Protein 2VLI (pdb70)

CATH classification: 3.40.50.300

Structure (mmCIF, N/CA/C/O backbone):
data_2VLI
#
_entry.id   2VLI
#
_cell.length_a   81.360
_cell.length_b   118.160
_cell.length_c   81.110
_cell.angle_alpha   90.00
_cell.angle_beta   90.00
_cell.angle_gamma   90.00
#
_symmetry.space_group_name_H-M   'C 2 2 21'
#
loop_
_entity.id
_entity.type
_entity.pdbx_description
1 polymer 'ANTIBIOTIC RESISTANCE PROTEIN'
2 non-polymer 'CADMIUM ION'
3 non-polymer 'CHLORIDE ION'
4 water water
#
loop_
_atom_site.group_PDB
_atom_site.id
_atom_site.type_symbol
_atom_site.label_atom_id
_atom_site.label_alt_id
_atom_site.label_comp_id
_atom_site.label_asym_id
_atom_site.label_entity_id
_atom_site.label_seq_id
_atom_site.pdbx_PDB_ins_code
_atom_site.Cartn_x
_atom_site.Cartn_y
_atom_site.Cartn_z
_atom_site.occupancy
_atom_site.B_iso_or_equiv
_atom_site.auth_seq_id
_atom_site.auth_comp_id
_atom_site.auth_asym_id
_atom_site.auth_atom_id
_atom_site.pdbx_PDB_model_num
ATOM 1 N N . SER A 1 5 ? 31.111 31.907 18.129 1.00 35.05 5 SER A N 1
ATOM 2 C CA . SER A 1 5 ? 30.708 32.913 17.094 1.00 34.86 5 SER A CA 1
ATOM 3 C C . SER A 1 5 ? 29.179 33.091 17.129 1.00 33.29 5 SER A C 1
ATOM 4 O O . SER A 1 5 ? 28.474 32.218 17.605 1.00 32.67 5 SER A O 1
ATOM 7 N N . PRO A 1 6 ? 28.663 34.227 16.631 1.00 31.46 6 PRO A N 1
ATOM 8 C CA . PRO A 1 6 ? 27.229 34.479 16.819 1.00 30.16 6 PRO A CA 1
ATOM 9 C C . PRO A 1 6 ? 26.298 33.444 16.184 1.00 27.46 6 PRO A C 1
ATOM 10 O O . PRO A 1 6 ? 26.566 32.959 15.102 1.00 26.13 6 PRO A O 1
ATOM 14 N N . ILE A 1 7 ? 25.187 33.163 16.858 1.00 24.73 7 ILE A N 1
ATOM 15 C CA . ILE A 1 7 ? 24.109 32.319 16.304 1.00 22.53 7 ILE A CA 1
ATOM 16 C C . ILE A 1 7 ? 22.904 33.198 15.948 1.00 21.82 7 ILE A C 1
ATOM 17 O O . ILE A 1 7 ? 22.361 33.888 16.824 1.00 20.92 7 ILE A O 1
ATOM 22 N N . ILE A 1 8 ? 22.513 33.214 14.672 1.00 20.30 8 ILE A N 1
ATOM 23 C CA . ILE A 1 8 ? 21.383 34.049 14.213 1.00 20.67 8 ILE A CA 1
ATOM 24 C C . ILE A 1 8 ? 20.202 33.121 13.933 1.00 20.12 8 ILE A C 1
ATOM 25 O O . ILE A 1 8 ? 20.251 32.352 13.019 1.00 20.47 8 ILE A O 1
ATOM 30 N N . TRP A 1 9 ? 19.166 33.212 14.756 1.00 18.61 9 TRP A N 1
ATOM 31 C CA . TRP A 1 9 ? 18.082 32.255 14.803 1.00 18.28 9 TRP A CA 1
ATOM 32 C C . TRP A 1 9 ? 16.860 33.004 14.299 1.00 18.24 9 TRP A C 1
ATOM 33 O O . TRP A 1 9 ? 16.449 33.989 14.894 1.00 18.05 9 TRP A O 1
ATOM 44 N N . ILE A 1 10 ? 16.332 32.581 13.169 1.00 17.94 10 ILE A N 1
ATOM 45 C CA . ILE A 1 10 ? 15.307 33.321 12.478 1.00 18.89 10 ILE A CA 1
ATOM 46 C C . ILE A 1 10 ? 14.039 32.489 12.276 1.00 18.99 10 ILE A C 1
ATOM 47 O O . ILE A 1 10 ? 14.022 31.540 11.489 1.00 19.72 10 ILE A O 1
ATOM 52 N N . ASN A 1 11 ? 12.978 32.852 12.990 1.00 18.52 11 ASN A N 1
ATOM 53 C CA . ASN A 1 11 ? 11.709 32.193 12.894 1.00 20.09 11 ASN A CA 1
ATOM 54 C C . ASN A 1 11 ? 10.824 32.984 11.947 1.00 21.85 11 ASN A C 1
ATOM 55 O O . ASN A 1 11 ? 10.849 34.205 11.947 1.00 22.15 11 ASN A O 1
ATOM 60 N N . GLY A 1 12 ? 10.012 32.299 11.196 1.00 24.59 12 GLY A N 1
ATOM 61 C CA . GLY A 1 12 ? 9.249 32.949 10.130 1.00 26.73 12 GLY A CA 1
ATOM 62 C C . GLY A 1 12 ? 7.992 32.173 9.884 1.00 28.04 12 GLY A C 1
ATOM 63 O O . GLY A 1 12 ? 7.902 31.016 10.307 1.00 28.35 12 GLY A O 1
ATOM 64 N N . PRO A 1 13 ? 7.006 32.805 9.230 1.00 29.03 13 PRO A N 1
ATOM 65 C CA . PRO A 1 13 ? 5.742 32.148 8.955 1.00 31.04 13 PRO A CA 1
ATOM 66 C C . PRO A 1 13 ? 5.761 31.342 7.652 1.00 33.13 13 PRO A C 1
ATOM 67 O O . PRO A 1 13 ? 4.771 30.725 7.345 1.00 34.99 13 PRO A O 1
ATOM 71 N N . PHE A 1 14 ? 6.873 31.354 6.912 1.00 34.45 14 PHE A N 1
ATOM 72 C CA . PHE A 1 14 ? 6.938 30.731 5.578 1.00 36.54 14 PHE A CA 1
ATOM 73 C C . PHE A 1 14 ? 7.119 29.195 5.603 1.00 36.63 14 PHE A C 1
ATOM 74 O O . PHE A 1 14 ? 6.882 28.546 6.642 1.00 37.20 14 PHE A O 1
ATOM 82 N N . THR A 1 19 ? 14.069 31.479 5.255 1.00 48.93 19 THR A N 1
ATOM 83 C CA . THR A 1 19 ? 14.095 30.793 3.948 1.00 49.27 19 THR A CA 1
ATOM 84 C C . THR A 1 19 ? 15.064 31.514 2.978 1.00 48.38 19 THR A C 1
ATOM 85 O O . THR A 1 19 ? 16.218 31.067 2.807 1.00 48.48 19 THR A O 1
ATOM 89 N N . HIS A 1 20 ? 14.633 32.646 2.409 1.00 46.62 20 HIS A N 1
ATOM 90 C CA . HIS A 1 20 ? 15.520 33.495 1.592 1.00 45.61 20 HIS A CA 1
ATOM 91 C C . HIS A 1 20 ? 16.402 34.379 2.455 1.00 43.10 20 HIS A C 1
ATOM 92 O O . HIS A 1 20 ? 17.531 34.688 2.093 1.00 42.51 20 HIS A O 1
ATOM 99 N N . THR A 1 21 ? 15.881 34.791 3.606 1.00 40.31 21 THR A N 1
ATOM 100 C CA . THR A 1 21 ? 16.639 35.656 4.486 1.00 38.55 21 THR A CA 1
ATOM 101 C C . THR A 1 21 ? 17.944 34.983 4.919 1.00 36.28 21 THR A C 1
ATOM 102 O O . THR A 1 21 ? 18.997 35.568 4.795 1.00 34.62 21 THR A O 1
ATOM 106 N N . ALA A 1 22 ? 17.821 33.762 5.443 1.00 34.82 22 ALA A N 1
ATOM 107 C CA . ALA A 1 22 ? 18.958 32.907 5.851 1.00 33.77 22 ALA A CA 1
ATOM 108 C C . ALA A 1 22 ? 20.008 32.800 4.739 1.00 33.32 22 ALA A C 1
ATOM 109 O O . ALA A 1 22 ? 21.203 33.037 4.960 1.00 32.35 22 ALA A O 1
ATOM 111 N N . HIS A 1 23 ? 19.545 32.485 3.540 1.00 33.06 23 HIS A N 1
ATOM 112 C CA . HIS A 1 23 ? 20.421 32.417 2.352 1.00 34.03 23 HIS A CA 1
ATOM 113 C C . HIS A 1 23 ? 21.138 33.759 2.080 1.00 33.39 23 HIS A C 1
ATOM 114 O O . HIS A 1 23 ? 22.357 33.810 1.932 1.00 33.18 23 HIS A O 1
ATOM 121 N N . THR A 1 24 ? 20.387 34.859 2.060 1.00 32.66 24 THR A N 1
ATOM 122 C CA . THR A 1 24 ? 20.988 36.190 1.892 1.00 31.15 24 THR A CA 1
ATOM 123 C C . THR A 1 24 ? 22.036 36.537 2.936 1.00 30.54 24 THR A C 1
ATOM 124 O O . THR A 1 24 ? 23.084 37.117 2.609 1.00 30.16 24 THR A O 1
ATOM 128 N N . LEU A 1 25 ? 21.759 36.214 4.194 1.00 28.37 25 LEU A N 1
ATOM 129 C CA . LEU A 1 25 ? 22.684 36.505 5.257 1.00 28.52 25 LEU A CA 1
ATOM 130 C C . LEU A 1 25 ? 23.899 35.650 5.061 1.00 28.22 25 LEU A C 1
ATOM 131 O O . LEU A 1 25 ? 25.020 36.093 5.278 1.00 28.82 25 LEU A O 1
ATOM 136 N N . HIS A 1 26 ? 23.657 34.400 4.699 1.00 28.60 26 HIS A N 1
ATOM 137 C CA . HIS A 1 26 ? 24.735 33.457 4.453 1.00 29.10 26 HIS A CA 1
ATOM 138 C C . HIS A 1 26 ? 25.689 33.986 3.376 1.00 30.38 26 HIS A C 1
ATOM 139 O O . HIS A 1 26 ? 26.901 33.996 3.582 1.00 29.46 26 HIS A O 1
ATOM 146 N N . GLU A 1 27 ? 25.116 34.443 2.262 1.00 32.33 27 GLU A N 1
ATOM 147 C CA . GLU A 1 27 ? 25.905 34.947 1.113 1.00 34.39 27 GLU A CA 1
ATOM 148 C C . GLU A 1 27 ? 26.736 36.173 1.465 1.00 34.47 27 GLU A C 1
ATOM 149 O O . GLU A 1 27 ? 27.716 36.458 0.789 1.00 34.54 27 GLU A O 1
ATOM 155 N N . ARG A 1 28 ? 26.356 36.890 2.526 1.00 34.83 28 ARG A N 1
ATOM 156 C CA . ARG A 1 28 ? 27.027 38.137 2.913 1.00 34.91 28 ARG A CA 1
ATOM 157 C C . ARG A 1 28 ? 27.755 38.109 4.241 1.00 34.90 28 ARG A C 1
ATOM 158 O O . ARG A 1 28 ? 28.252 39.143 4.708 1.00 35.11 28 ARG A O 1
ATOM 166 N N . LEU A 1 29 ? 27.828 36.929 4.854 1.00 34.38 29 LEU A N 1
ATOM 167 C CA . LEU A 1 29 ? 28.659 36.710 6.025 1.00 34.16 29 LEU A CA 1
ATOM 168 C C . LEU A 1 29 ? 29.657 35.613 5.728 1.00 34.76 29 LEU A C 1
ATOM 169 O O . LEU A 1 29 ? 29.357 34.432 5.947 1.00 34.42 29 LEU A O 1
ATOM 174 N N . PRO A 1 30 ? 30.862 35.979 5.252 1.00 35.37 30 PRO A N 1
ATOM 175 C CA . PRO A 1 30 ? 31.840 34.920 4.972 1.00 35.09 30 PRO A CA 1
ATOM 176 C C . PRO A 1 30 ? 32.191 34.099 6.215 1.00 34.54 30 PRO A C 1
ATOM 177 O O . PRO A 1 30 ? 32.311 34.649 7.338 1.00 35.86 30 PRO A O 1
ATOM 181 N N . GLY A 1 31 ? 32.312 32.787 6.019 1.00 33.82 31 GLY A N 1
ATOM 182 C CA . GLY A 1 31 ? 32.567 31.829 7.113 1.00 32.44 31 GLY A CA 1
ATOM 183 C C . GLY A 1 31 ? 31.291 31.282 7.762 1.00 31.04 31 GLY A C 1
ATOM 184 O O . GLY A 1 31 ? 31.354 30.398 8.623 1.00 31.73 31 GLY A O 1
ATOM 185 N N . SER A 1 32 ? 30.141 31.816 7.371 1.00 28.15 32 SER A N 1
ATOM 186 C CA . SER A 1 32 ? 28.874 31.469 7.990 1.00 26.64 32 SER A CA 1
ATOM 187 C C . SER A 1 32 ? 28.373 30.111 7.503 1.00 25.96 32 SER A C 1
ATOM 188 O O . SER A 1 32 ? 28.828 29.585 6.510 1.00 25.02 32 SER A O 1
ATOM 191 N N . PHE A 1 33 ? 27.477 29.501 8.267 1.00 24.75 33 PHE A N 1
ATOM 192 C CA . PHE A 1 33 ? 26.979 28.169 7.923 1.00 24.12 33 PHE A CA 1
ATOM 193 C C . PHE A 1 33 ? 25.495 28.149 8.241 1.00 22.16 33 PHE A C 1
ATOM 194 O O . PHE A 1 33 ? 25.110 28.629 9.303 1.00 20.47 33 PHE A O 1
ATOM 202 N N . VAL A 1 34 ? 24.699 27.627 7.316 1.00 20.82 34 VAL A N 1
ATOM 203 C CA . VAL A 1 34 ? 23.283 27.495 7.499 1.00 20.99 34 VAL A CA 1
ATOM 204 C C . VAL A 1 34 ? 22.952 26.107 8.091 1.00 20.80 34 VAL A C 1
ATOM 205 O O . VAL A 1 34 ? 23.072 25.071 7.442 1.00 21.24 34 VAL A O 1
ATOM 209 N N . PHE A 1 35 ? 22.564 26.119 9.359 1.00 20.31 35 PHE A N 1
ATOM 210 C CA . PHE A 1 35 ? 22.135 24.944 10.095 1.00 19.07 35 PHE A CA 1
ATOM 211 C C . PHE A 1 35 ? 20.642 24.754 9.925 1.00 19.92 35 PHE A C 1
ATOM 212 O O . PHE A 1 35 ? 19.859 25.595 10.349 1.00 20.17 35 PHE A O 1
ATOM 220 N N . GLU A 1 36 ? 20.232 23.654 9.296 1.00 20.53 36 GLU A N 1
ATOM 221 C CA . GLU A 1 36 ? 18.835 23.423 8.921 1.00 21.19 36 GLU A CA 1
ATOM 222 C C . GLU A 1 36 ? 18.222 22.362 9.794 1.00 20.64 36 GLU A C 1
ATOM 223 O O . GLU A 1 36 ? 18.463 21.181 9.557 1.00 19.43 36 GLU A O 1
ATOM 229 N N . PRO A 1 37 ? 17.421 22.764 10.813 1.00 20.17 37 PRO A N 1
ATOM 230 C CA . PRO A 1 37 ? 16.858 21.857 11.801 1.00 21.43 37 PRO A CA 1
ATOM 231 C C . PRO A 1 37 ? 16.010 20.761 11.213 1.00 21.90 37 PRO A C 1
ATOM 232 O O . PRO A 1 37 ? 15.869 19.702 11.791 1.00 22.01 37 PRO A O 1
ATOM 236 N N . GLU A 1 38 ? 15.418 21.015 10.067 1.00 23.00 38 GLU A N 1
ATOM 237 C CA . GLU A 1 38 ? 14.647 19.990 9.407 1.00 24.17 38 GLU A CA 1
ATOM 238 C C . GLU A 1 38 ? 15.451 18.713 9.062 1.00 23.67 38 GLU A C 1
ATOM 239 O O . GLU A 1 38 ? 14.863 17.649 8.971 1.00 23.35 38 GLU A O 1
ATOM 245 N N . GLU A 1 39 ? 16.768 18.811 8.852 1.00 23.07 39 GLU A N 1
ATOM 246 C CA . GLU A 1 39 ? 17.592 17.595 8.653 1.00 23.62 39 GLU A CA 1
ATOM 247 C C . GLU A 1 39 ? 17.471 16.610 9.812 1.00 22.53 39 GLU A C 1
ATOM 248 O O . GLU A 1 39 ? 17.584 15.401 9.620 1.00 22.88 39 GLU A O 1
ATOM 262 N N . GLY A 1 41 ? 14.746 16.432 11.745 1.00 22.29 41 GLY A N 1
ATOM 263 C CA . GLY A 1 41 ? 13.426 15.899 11.603 1.00 21.76 41 GLY A CA 1
ATOM 264 C C . GLY A 1 41 ? 13.367 14.765 10.603 1.00 21.91 41 GLY A C 1
ATOM 265 O O . GLY A 1 41 ? 12.705 13.786 10.831 1.00 22.68 41 GLY A O 1
ATOM 266 N N . GLN A 1 42 ? 14.035 14.892 9.469 1.00 22.24 42 GLN A N 1
ATOM 267 C CA . GLN A 1 42 ? 13.969 13.831 8.462 1.00 23.81 42 GLN A CA 1
ATOM 268 C C . GLN A 1 42 ? 14.610 12.505 8.916 1.00 23.77 42 GLN A C 1
ATOM 269 O O . GLN A 1 42 ? 14.151 11.423 8.556 1.00 24.88 42 GLN A O 1
ATOM 275 N N . ALA A 1 43 ? 15.664 12.623 9.708 1.00 21.82 43 ALA A N 1
ATOM 276 C CA . ALA A 1 43 ? 16.370 11.487 10.299 1.00 21.00 43 ALA A CA 1
ATOM 277 C C . ALA A 1 43 ? 15.439 10.821 11.262 1.00 20.21 43 ALA A C 1
ATOM 278 O O . ALA A 1 43 ? 15.202 9.607 11.194 1.00 18.46 43 ALA A O 1
ATOM 280 N N . LEU A 1 44 ? 14.825 11.606 12.136 1.00 20.27 44 LEU A N 1
ATOM 281 C CA . LEU A 1 44 ? 13.939 10.993 13.114 1.00 21.29 44 LEU A CA 1
ATOM 282 C C . LEU A 1 44 ? 12.675 10.317 12.534 1.00 22.77 44 LEU A C 1
ATOM 283 O O . LEU A 1 44 ? 12.187 9.286 13.046 1.00 23.22 44 LEU A O 1
ATOM 288 N N . ARG A 1 45 ? 12.118 10.890 11.491 1.00 24.28 45 ARG A N 1
ATOM 289 C CA . ARG A 1 45 ? 10.981 10.258 10.858 1.00 25.72 45 ARG A CA 1
ATOM 290 C C . ARG A 1 45 ? 11.366 8.866 10.302 1.00 25.54 45 ARG A C 1
ATOM 291 O O . ARG A 1 45 ? 10.627 7.929 10.484 1.00 25.84 45 ARG A O 1
ATOM 299 N N . LYS A 1 46 ? 12.535 8.736 9.675 1.00 24.60 46 LYS A N 1
ATOM 300 C CA . LYS A 1 46 ? 13.011 7.450 9.125 1.00 25.22 46 LYS A CA 1
ATOM 301 C C . LYS A 1 46 ? 13.437 6.383 10.155 1.00 24.27 46 LYS A C 1
ATOM 302 O O . LYS A 1 46 ? 13.493 5.196 9.860 1.00 23.85 46 LYS A O 1
ATOM 308 N N . LEU A 1 47 ? 13.742 6.826 11.355 1.00 23.55 47 LEU A N 1
ATOM 309 C CA . LEU A 1 47 ? 14.252 5.978 12.436 1.00 22.84 47 LEU A CA 1
ATOM 310 C C . LEU A 1 47 ? 13.179 5.587 13.442 1.00 23.89 47 LEU A C 1
ATOM 311 O O . LEU A 1 47 ? 13.479 4.935 14.437 1.00 24.90 47 LEU A O 1
ATOM 316 N N . THR A 1 48 ? 11.941 6.026 13.230 1.00 23.71 48 THR A N 1
ATOM 317 C CA . THR A 1 48 ? 10.877 5.811 14.184 1.00 24.46 48 THR A CA 1
ATOM 318 C C . THR A 1 48 ? 9.751 4.902 13.624 1.00 26.27 48 THR A C 1
ATOM 319 O O . THR A 1 48 ? 9.130 5.239 12.600 1.00 26.01 48 THR A O 1
ATOM 323 N N . PRO A 1 49 ? 9.477 3.763 14.308 1.00 27.72 49 PRO A N 1
ATOM 324 C CA . PRO A 1 49 ? 8.358 2.886 13.869 1.00 29.57 49 PRO A CA 1
ATOM 325 C C . PRO A 1 49 ? 6.980 3.571 13.969 1.00 30.74 49 PRO A C 1
ATOM 326 O O . PRO A 1 49 ? 6.683 4.231 14.964 1.00 29.96 49 PRO A O 1
ATOM 330 N N . GLY A 1 50 ? 6.156 3.431 12.935 1.00 32.17 50 GLY A N 1
ATOM 331 C CA . GLY A 1 50 ? 4.790 3.983 12.994 1.00 33.45 50 GLY A CA 1
ATOM 332 C C . GLY A 1 50 ? 4.657 5.503 13.023 1.00 34.61 50 GLY A C 1
ATOM 333 O O . GLY A 1 50 ? 3.604 6.037 13.371 1.00 34.51 50 GLY A O 1
ATOM 334 N N . PHE A 1 51 ? 5.720 6.212 12.656 1.00 35.69 51 PHE A N 1
ATOM 335 C CA . PHE A 1 51 ? 5.695 7.669 12.690 1.00 36.29 51 PHE A CA 1
ATOM 336 C C . PHE A 1 51 ? 4.816 8.284 11.575 1.00 36.69 51 PHE A C 1
ATOM 337 O O . PHE A 1 51 ? 4.851 7.873 10.426 1.00 37.35 51 PHE A O 1
ATOM 345 N N . SER A 1 52 ? 4.022 9.280 11.947 1.00 36.65 52 SER A N 1
ATOM 346 C CA . SER A 1 52 ? 3.360 10.122 10.952 1.00 37.32 52 SER A CA 1
ATOM 347 C C . SER A 1 52 ? 3.246 11.538 11.498 1.00 36.40 52 SER A C 1
ATOM 348 O O . SER A 1 52 ? 3.482 11.816 12.680 1.00 35.58 52 SER A O 1
ATOM 351 N N . GLY A 1 53 ? 2.927 12.441 10.597 1.00 36.60 53 GLY A N 1
ATOM 352 C CA . GLY A 1 53 ? 2.755 13.839 10.963 1.00 36.23 53 GLY A CA 1
ATOM 353 C C . GLY A 1 53 ? 4.024 14.631 10.789 1.00 35.53 53 GLY A C 1
ATOM 354 O O . GLY A 1 53 ? 4.953 14.194 10.137 1.00 35.57 53 GLY A O 1
ATOM 355 N N . ASP A 1 54 ? 4.029 15.821 11.372 1.00 34.74 54 ASP A N 1
ATOM 356 C CA . ASP A 1 54 ? 5.118 16.760 11.260 1.00 33.90 54 ASP A CA 1
ATOM 357 C C . ASP A 1 54 ? 6.345 16.173 11.973 1.00 32.65 54 ASP A C 1
ATOM 358 O O . ASP A 1 54 ? 6.289 15.906 13.155 1.00 30.70 54 ASP A O 1
ATOM 363 N N . PRO A 1 55 ? 7.445 15.979 11.244 1.00 32.61 55 PRO A N 1
ATOM 364 C CA . PRO A 1 55 ? 8.713 15.552 11.853 1.00 32.71 55 PRO A CA 1
ATOM 365 C C . PRO A 1 55 ? 9.138 16.443 13.006 1.00 32.76 55 PRO A C 1
ATOM 366 O O . PRO A 1 55 ? 9.641 15.936 13.987 1.00 31.77 55 PRO A O 1
ATOM 370 N N . GLN A 1 56 ? 8.872 17.753 12.915 1.00 32.64 56 GLN A N 1
ATOM 371 C CA . GLN A 1 56 ? 9.247 18.674 13.983 1.00 33.07 56 GLN A CA 1
ATOM 372 C C . GLN A 1 56 ? 8.361 18.582 15.196 1.00 32.51 56 GLN A C 1
ATOM 373 O O . GLN A 1 56 ? 8.585 19.290 16.168 1.00 34.32 56 GLN A O 1
ATOM 379 N N . GLU A 1 57 ? 7.403 17.669 15.173 1.00 31.75 57 GLU A N 1
ATOM 380 C CA . GLU A 1 57 ? 6.638 17.295 16.372 1.00 31.79 57 GLU A CA 1
ATOM 381 C C . GLU A 1 57 ? 7.132 16.012 17.026 1.00 30.65 57 GLU A C 1
ATOM 382 O O . GLU A 1 57 ? 6.568 15.576 18.030 1.00 31.42 57 GLU A O 1
ATOM 388 N N . HIS A 1 58 ? 8.181 15.403 16.468 1.00 28.88 58 HIS A N 1
ATOM 389 C CA . HIS A 1 58 ? 8.767 14.203 17.064 1.00 27.03 58 HIS A CA 1
ATOM 390 C C . HIS A 1 58 ? 9.302 14.603 18.428 1.00 25.95 58 HIS A C 1
ATOM 391 O O . HIS A 1 58 ? 10.004 15.597 18.542 1.00 25.70 58 HIS A O 1
ATOM 398 N N . PRO A 1 59 ? 8.970 13.860 19.478 1.00 25.59 59 PRO A N 1
ATOM 399 C CA . PRO A 1 59 ? 9.467 14.166 20.804 1.00 25.34 59 PRO A CA 1
ATOM 400 C C . PRO A 1 59 ? 10.975 14.328 20.998 1.00 24.93 59 PRO A C 1
ATOM 401 O O . PRO A 1 59 ? 11.397 14.979 21.917 1.00 25.07 59 PRO A O 1
ATOM 413 N N . TRP A 1 61 ? 13.007 15.546 18.534 1.00 21.19 61 TRP A N 1
ATOM 414 C CA . TRP A 1 61 ? 13.465 16.597 17.640 1.00 20.75 61 TRP A CA 1
ATOM 415 C C . TRP A 1 61 ? 14.072 17.781 18.370 1.00 20.20 61 TRP A C 1
ATOM 416 O O . TRP A 1 61 ? 15.213 18.161 18.121 1.00 19.57 61 TRP A O 1
ATOM 427 N N . ILE A 1 62 ? 13.341 18.355 19.331 1.00 19.65 62 ILE A N 1
ATOM 428 C CA . ILE A 1 62 ? 13.927 19.456 20.086 1.00 19.85 62 ILE A CA 1
ATOM 429 C C . ILE A 1 62 ? 15.271 19.115 20.772 1.00 19.14 62 ILE A C 1
ATOM 430 O O . ILE A 1 62 ? 16.276 19.756 20.518 1.00 19.30 62 ILE A O 1
ATOM 435 N N . PRO A 1 63 ? 15.303 18.101 21.637 1.00 20.15 63 PRO A N 1
ATOM 436 C CA . PRO A 1 63 ? 16.594 17.834 22.278 1.00 19.87 63 PRO A CA 1
ATOM 437 C C . PRO A 1 63 ? 17.742 17.390 21.337 1.00 18.88 63 PRO A C 1
ATOM 438 O O . PRO A 1 63 ? 18.871 17.811 21.501 1.00 18.33 63 PRO A O 1
ATOM 442 N N . LEU A 1 64 ? 17.455 16.637 20.304 1.00 18.04 64 LEU A N 1
ATOM 443 C CA . LEU A 1 64 ? 18.548 16.146 19.502 1.00 16.77 64 LEU A CA 1
ATOM 444 C C . LEU A 1 64 ? 19.023 17.191 18.537 1.00 16.60 64 LEU A C 1
ATOM 445 O O . LEU A 1 64 ? 20.218 17.283 18.281 1.00 14.38 64 LEU A O 1
ATOM 458 N N . LEU A 1 66 ? 19.027 20.359 19.132 1.00 15.51 66 LEU A N 1
ATOM 459 C CA . LEU A 1 66 ? 19.758 21.327 19.942 1.00 15.39 66 LEU A CA 1
ATOM 460 C C . LEU A 1 66 ? 21.127 20.800 20.390 1.00 15.04 66 LEU A C 1
ATOM 461 O O . LEU A 1 66 ? 22.099 21.539 20.475 1.00 16.82 66 LEU A O 1
ATOM 466 N N . ASP A 1 67 ? 21.204 19.51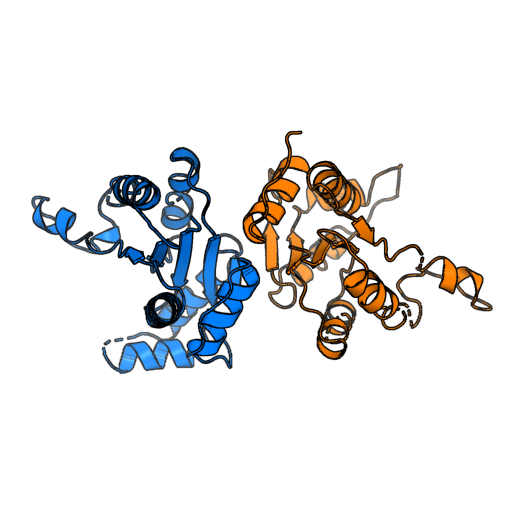1 20.692 1.00 15.72 67 ASP A N 1
ATOM 467 C CA . ASP A 1 67 ? 22.520 18.869 20.859 1.00 16.51 67 ASP A CA 1
ATOM 468 C C . ASP A 1 67 ? 23.402 19.033 19.620 1.00 16.32 67 ASP A C 1
ATOM 469 O O . ASP A 1 67 ? 24.571 19.373 19.731 1.00 16.76 67 ASP A O 1
ATOM 474 N N . ALA A 1 68 ? 22.870 18.706 18.445 1.00 16.39 68 ALA A N 1
ATOM 475 C CA . ALA A 1 68 ? 23.603 18.943 17.210 1.00 17.24 68 ALA A CA 1
ATOM 476 C C . ALA A 1 68 ? 24.054 20.404 17.026 1.00 17.16 68 ALA A C 1
ATOM 477 O O . ALA A 1 68 ? 25.151 20.671 16.553 1.00 17.38 68 ALA A O 1
ATOM 479 N N . LEU A 1 69 ? 23.152 21.339 17.318 1.00 18.13 69 LEU A N 1
ATOM 480 C CA . LEU A 1 69 ? 23.416 22.768 17.243 1.00 18.58 69 LEU A CA 1
ATOM 481 C C . LEU A 1 69 ? 24.557 23.188 18.161 1.00 18.86 69 LEU A C 1
ATOM 482 O O . LEU A 1 69 ? 25.434 23.947 17.759 1.00 19.20 69 LEU A O 1
ATOM 487 N N . GLN A 1 70 ? 24.543 22.691 19.380 1.00 19.73 70 GLN A N 1
ATOM 488 C CA . GLN A 1 70 ? 25.625 22.953 20.319 1.00 21.95 70 GLN A CA 1
ATOM 489 C C . GLN A 1 70 ? 26.978 22.498 19.752 1.00 22.07 70 GLN A C 1
ATOM 490 O O . GLN A 1 70 ? 27.931 23.251 19.759 1.00 22.78 70 GLN A O 1
ATOM 496 N N . TYR A 1 71 ? 27.039 21.286 19.202 1.00 21.36 71 TYR A N 1
ATOM 497 C CA . TYR A 1 71 ? 28.267 20.829 18.587 1.00 20.91 71 TYR A CA 1
ATOM 498 C C . TYR A 1 71 ? 28.599 21.709 17.394 1.00 20.65 71 TYR A C 1
ATOM 499 O O . TYR A 1 71 ? 29.734 22.140 17.251 1.00 21.37 71 TYR A O 1
ATOM 508 N N . ALA A 1 72 ? 27.617 21.998 16.526 1.00 21.79 72 ALA A N 1
ATOM 509 C CA . ALA A 1 72 ? 27.852 22.876 15.372 1.00 22.56 72 ALA A CA 1
ATOM 510 C C . ALA A 1 72 ? 28.459 24.229 15.788 1.00 24.33 72 ALA A C 1
ATOM 511 O O . ALA A 1 72 ? 29.360 24.758 15.118 1.00 25.39 72 ALA A O 1
ATOM 513 N N . SER A 1 73 ? 27.966 24.760 16.903 1.00 26.18 73 SER A N 1
ATOM 514 C CA . SER A 1 73 ? 28.438 26.017 17.480 1.00 28.56 73 SER A CA 1
ATOM 515 C C . SER A 1 73 ? 29.943 26.000 17.759 1.00 29.74 73 SER A C 1
ATOM 516 O O . SER A 1 73 ? 30.630 26.966 17.496 1.00 29.24 73 SER A O 1
ATOM 519 N N . ARG A 1 74 ? 30.437 24.905 18.315 1.00 31.96 74 ARG A N 1
ATOM 520 C CA . ARG A 1 74 ? 31.864 24.765 18.639 1.00 34.54 74 ARG A CA 1
ATOM 521 C C . ARG A 1 74 ? 32.732 24.655 17.352 1.00 34.30 74 ARG A C 1
ATOM 522 O O . ARG A 1 74 ? 33.888 25.036 17.336 1.00 34.37 74 ARG A O 1
ATOM 530 N N . GLU A 1 75 ? 32.153 24.152 16.278 1.00 34.24 75 GLU A N 1
ATOM 531 C CA . GLU A 1 75 ? 32.891 23.931 15.046 1.00 34.89 75 GLU A CA 1
ATOM 532 C C . GLU A 1 75 ? 32.789 25.069 14.023 1.00 35.63 75 GLU A C 1
ATOM 533 O O . GLU A 1 75 ? 33.502 25.065 13.020 1.00 36.55 75 GLU A O 1
ATOM 539 N N . ALA A 1 76 ? 31.881 26.012 14.245 1.00 35.51 76 ALA A N 1
ATOM 540 C CA . ALA A 1 76 ? 31.570 27.032 13.255 1.00 35.58 76 ALA A CA 1
ATOM 541 C C . ALA A 1 76 ? 32.717 28.046 13.169 1.00 35.85 76 ALA A C 1
ATOM 542 O O . ALA A 1 76 ? 33.244 28.466 14.196 1.00 36.15 76 ALA A O 1
ATOM 544 N N . ALA A 1 77 ? 33.109 28.386 11.945 1.00 36.46 77 ALA A N 1
ATOM 545 C CA . ALA A 1 77 ? 34.130 29.416 11.698 1.00 37.46 77 ALA A CA 1
ATOM 546 C C . ALA A 1 77 ? 33.442 30.765 11.906 1.00 37.44 77 ALA A C 1
ATOM 547 O O . ALA A 1 77 ? 33.828 31.559 12.762 1.00 38.26 77 ALA A O 1
ATOM 549 N N . GLY A 1 78 ? 32.383 30.975 11.132 1.00 36.27 78 GLY A N 1
ATOM 550 C CA . GLY A 1 78 ? 31.651 32.211 11.170 1.00 35.01 78 GLY A CA 1
ATOM 551 C C . GLY A 1 78 ? 30.332 32.063 11.914 1.00 33.28 78 GLY A C 1
ATOM 552 O O . GLY A 1 78 ? 30.124 31.129 12.700 1.00 33.70 78 GLY A O 1
ATOM 553 N N . PRO A 1 79 ? 29.444 33.011 11.696 1.00 30.51 79 PRO A N 1
ATOM 554 C CA . PRO A 1 79 ? 28.153 32.917 12.344 1.00 28.73 79 PRO A CA 1
ATOM 555 C C . PRO A 1 79 ? 27.333 31.695 11.920 1.00 27.02 79 PRO A C 1
ATOM 556 O O . PRO A 1 79 ? 27.363 31.247 10.780 1.00 26.39 79 PRO A O 1
ATOM 560 N N . LEU A 1 80 ? 26.592 31.166 12.870 1.00 24.72 80 LEU A N 1
ATOM 561 C CA . LEU A 1 80 ? 25.717 30.057 12.639 1.00 24.14 80 LEU A CA 1
ATOM 562 C C . LEU A 1 80 ? 24.304 30.623 12.403 1.00 22.73 80 LEU A C 1
ATOM 563 O O . LEU A 1 80 ? 23.782 31.322 13.267 1.00 21.99 80 LEU A O 1
ATOM 568 N N . ILE A 1 81 ? 23.730 30.353 11.231 1.00 20.88 81 ILE A N 1
ATOM 569 C CA . ILE A 1 81 ? 22.401 30.850 10.835 1.00 20.34 81 ILE A CA 1
ATOM 570 C C . ILE A 1 81 ? 21.377 29.722 10.864 1.00 19.48 81 ILE A C 1
ATOM 571 O O . ILE A 1 81 ? 21.546 28.704 10.221 1.00 18.53 81 ILE A O 1
ATOM 576 N N . VAL A 1 82 ? 20.318 29.887 11.637 1.00 19.33 82 VAL A N 1
ATOM 577 C CA . VAL A 1 82 ? 19.334 28.819 11.846 1.00 17.94 82 VAL A CA 1
ATOM 578 C C . VAL A 1 82 ? 17.910 29.280 11.463 1.00 18.65 82 VAL A C 1
ATOM 579 O O . VAL A 1 82 ? 17.264 29.916 12.265 1.00 17.63 82 VAL A O 1
ATOM 583 N N . PRO A 1 83 ? 17.409 28.925 10.260 1.00 19.79 83 PRO A N 1
ATOM 584 C CA . PRO A 1 83 ? 16.016 29.194 9.873 1.00 19.81 83 PRO A CA 1
ATOM 585 C C . PRO A 1 83 ? 15.075 28.159 10.484 1.00 20.11 83 PRO A C 1
ATOM 586 O O . PRO A 1 83 ? 15.301 26.975 10.332 1.00 19.66 83 PRO A O 1
ATOM 590 N N . VAL A 1 84 ? 14.017 28.622 11.159 1.00 19.46 84 VAL A N 1
ATOM 591 C CA . VAL A 1 84 ? 13.009 27.785 11.738 1.00 20.28 84 VAL A CA 1
ATOM 592 C C . VAL A 1 84 ? 11.650 28.351 11.386 1.00 22.12 84 VAL A C 1
ATOM 593 O O . VAL A 1 84 ? 11.535 29.476 10.943 1.00 20.94 84 VAL A O 1
ATOM 597 N N . SER A 1 85 ? 10.645 27.513 11.522 1.00 24.69 85 SER A N 1
ATOM 598 C CA . SER A 1 85 ? 9.251 27.866 11.310 1.00 26.64 85 SER A CA 1
ATOM 599 C C . SER A 1 85 ? 8.471 27.239 12.422 1.00 26.93 85 SER A C 1
ATOM 600 O O . SER A 1 85 ? 8.113 26.060 12.346 1.00 27.24 85 SER A O 1
ATOM 603 N N . ILE A 1 86 ? 8.279 27.991 13.504 1.00 26.09 86 ILE A N 1
ATOM 604 C CA . ILE A 1 86 ? 7.604 27.471 14.677 1.00 26.68 86 ILE A CA 1
ATOM 605 C C . ILE A 1 86 ? 6.476 28.456 15.027 1.00 27.69 86 ILE A C 1
ATOM 606 O O . ILE A 1 86 ? 6.705 29.643 15.093 1.00 25.57 86 ILE A O 1
ATOM 611 N N . SER A 1 87 ? 5.297 27.904 15.323 1.00 30.57 87 SER A N 1
ATOM 612 C CA . SER A 1 87 ? 4.092 28.676 15.662 1.00 32.59 87 SER A CA 1
ATOM 613 C C . SER A 1 87 ? 3.609 28.426 17.071 1.00 33.02 87 SER A C 1
ATOM 614 O O . SER A 1 87 ? 2.961 29.306 17.646 1.00 36.78 87 SER A O 1
ATOM 617 N N . ASP A 1 88 ? 3.938 27.259 17.611 1.00 32.64 88 ASP A N 1
ATOM 618 C CA . ASP A 1 88 ? 3.532 26.750 18.922 1.00 32.11 88 ASP A CA 1
ATOM 619 C C . ASP A 1 88 ? 4.324 27.514 19.963 1.00 30.73 88 ASP A C 1
ATOM 620 O O . ASP A 1 88 ? 5.544 27.496 19.951 1.00 29.86 88 ASP A O 1
ATOM 625 N N . THR A 1 89 ? 3.614 28.207 20.848 1.00 28.18 89 THR A N 1
ATOM 626 C CA . THR A 1 89 ? 4.222 28.914 21.928 1.00 26.07 89 THR A CA 1
ATOM 627 C C . THR A 1 89 ? 4.947 27.924 22.851 1.00 25.26 89 THR A C 1
ATOM 628 O O . THR A 1 89 ? 6.026 28.180 23.341 1.00 23.50 89 THR A O 1
ATOM 632 N N . ALA A 1 90 ? 4.344 26.771 23.081 1.00 26.33 90 ALA A N 1
ATOM 633 C CA . ALA A 1 90 ? 4.952 25.764 23.937 1.00 25.95 90 ALA A CA 1
ATOM 634 C C . ALA A 1 90 ? 6.266 25.190 23.308 1.00 24.05 90 ALA A C 1
ATOM 635 O O . ALA A 1 90 ? 7.274 25.079 23.998 1.00 25.19 90 ALA A O 1
ATOM 637 N N . ARG A 1 91 ? 6.253 24.859 22.027 1.00 24.44 91 ARG A N 1
ATOM 638 C CA . ARG A 1 91 ? 7.491 24.400 21.343 1.00 24.89 91 ARG A CA 1
ATOM 639 C C . ARG A 1 91 ? 8.542 25.529 21.328 1.00 23.10 91 ARG A C 1
ATOM 640 O O . ARG A 1 91 ? 9.702 25.277 21.565 1.00 22.65 91 ARG A O 1
ATOM 648 N N . HIS A 1 92 ? 8.116 26.776 21.090 1.00 21.74 92 HIS A N 1
ATOM 649 C CA . HIS A 1 92 ? 9.038 27.920 21.146 1.00 21.11 92 HIS A CA 1
ATOM 650 C C . HIS A 1 92 ? 9.724 28.016 22.513 1.00 21.12 92 HIS A C 1
ATOM 651 O O . HIS A 1 92 ? 10.930 28.217 22.601 1.00 19.67 92 HIS A O 1
ATOM 658 N N . ARG A 1 93 ? 8.956 27.874 23.592 1.00 21.62 93 ARG A N 1
ATOM 659 C CA . ARG A 1 93 ? 9.547 28.012 24.903 1.00 23.23 93 ARG A CA 1
ATOM 660 C C . ARG A 1 93 ? 10.544 26.904 25.160 1.00 22.79 93 ARG A C 1
ATOM 661 O O . ARG A 1 93 ? 11.572 27.121 25.744 1.00 24.23 93 ARG A O 1
ATOM 669 N N . ARG A 1 94 ? 10.183 25.705 24.731 1.00 24.94 94 ARG A N 1
ATOM 670 C CA . ARG A 1 94 ? 10.978 24.484 24.915 1.00 25.13 94 ARG A CA 1
ATOM 671 C C . ARG A 1 94 ? 12.345 24.663 24.261 1.00 23.10 94 ARG A C 1
ATOM 672 O O . ARG A 1 94 ? 13.382 24.387 24.872 1.00 23.20 94 ARG A O 1
ATOM 680 N N . LEU A 1 95 ? 12.303 25.155 23.026 1.00 21.26 95 LEU A N 1
ATOM 681 C CA . LEU A 1 95 ? 13.476 25.537 22.292 1.00 20.08 95 LEU A CA 1
ATOM 682 C C . LEU A 1 95 ? 14.292 26.610 22.975 1.00 19.66 95 LEU A C 1
ATOM 683 O O . LEU A 1 95 ? 15.480 26.478 23.100 1.00 18.33 95 LEU A O 1
ATOM 696 N N . SER A 1 97 ? 14.282 27.498 26.235 1.00 25.41 97 SER A N 1
ATOM 697 C CA . SER A 1 97 ? 14.929 27.010 27.467 1.00 26.06 97 SER A CA 1
ATOM 698 C C . SER A 1 97 ? 16.013 25.918 27.207 1.00 25.30 97 SER A C 1
ATOM 699 O O . SER A 1 97 ? 17.037 25.845 27.911 1.00 25.25 97 SER A O 1
ATOM 702 N N . GLY A 1 98 ? 15.801 25.093 26.180 1.00 24.26 98 GLY A N 1
ATOM 703 C CA . GLY A 1 98 ? 16.846 24.177 25.720 1.00 23.61 98 GLY A CA 1
ATOM 704 C C . GLY A 1 98 ? 18.138 24.836 25.311 1.00 23.00 98 GLY A C 1
ATOM 705 O O . GLY A 1 98 ? 19.195 24.351 25.666 1.00 23.28 98 GLY A O 1
ATOM 706 N N . LEU A 1 99 ? 18.074 25.944 24.570 1.00 22.44 99 LEU A N 1
ATOM 707 C CA . LEU A 1 99 ? 19.273 26.695 24.215 1.00 22.78 99 LEU A CA 1
ATOM 708 C C . LEU A 1 99 ? 20.012 27.168 25.470 1.00 25.37 99 LEU A C 1
ATOM 709 O O . LEU A 1 99 ? 21.226 26.994 25.613 1.00 25.76 99 LEU A O 1
ATOM 714 N N . LYS A 1 100 ? 19.249 27.780 26.355 1.00 27.21 100 LYS A N 1
ATOM 715 C CA . LYS A 1 100 ? 19.782 28.350 27.588 1.00 30.03 100 LYS A CA 1
ATOM 716 C C . LYS A 1 100 ? 20.517 27.249 28.383 1.00 30.20 100 LYS A C 1
ATOM 717 O O . LYS A 1 100 ? 21.684 27.439 28.693 1.00 31.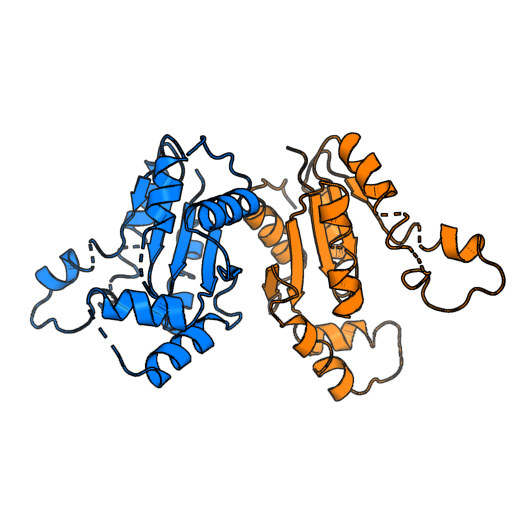57 100 LYS A O 1
ATOM 723 N N . ASP A 1 101 ? 19.840 26.111 28.615 1.00 31.40 101 ASP A N 1
ATOM 724 C CA . ASP A 1 101 ? 20.392 24.855 29.253 1.00 32.12 101 ASP A CA 1
ATOM 725 C C . ASP A 1 101 ? 21.744 24.408 28.702 1.00 31.70 101 ASP A C 1
ATOM 726 O O . ASP A 1 101 ? 22.634 23.957 29.450 1.00 32.43 101 ASP A O 1
ATOM 731 N N . ARG A 1 102 ? 21.879 24.527 27.390 1.00 29.26 102 ARG A N 1
ATOM 732 C CA . ARG A 1 102 ? 23.079 24.145 26.655 1.00 28.63 102 ARG A CA 1
ATOM 733 C C . ARG A 1 102 ? 24.099 25.251 26.601 1.00 29.08 102 ARG A C 1
ATOM 734 O O . ARG A 1 102 ? 25.102 25.157 25.878 1.00 30.31 102 ARG A O 1
ATOM 742 N N . GLY A 1 103 ? 23.803 26.326 27.317 1.00 29.12 103 GLY A N 1
ATOM 743 C CA . GLY A 1 103 ? 24.671 27.476 27.399 1.00 28.99 103 GLY A CA 1
ATOM 744 C C . GLY A 1 103 ? 24.800 28.245 26.120 1.00 28.89 103 GLY A C 1
ATOM 745 O O . GLY A 1 103 ? 25.787 28.916 25.930 1.00 29.67 103 GLY A O 1
ATOM 746 N N . LEU A 1 104 ? 23.802 28.180 25.240 1.00 28.57 104 LEU A N 1
ATOM 747 C CA . LEU A 1 104 ? 23.926 28.796 23.932 1.00 28.48 104 LEU A CA 1
ATOM 748 C C . LEU A 1 104 ? 23.159 30.123 23.943 1.00 29.51 104 LEU A C 1
ATOM 749 O O . LEU A 1 104 ? 21.970 30.162 24.277 1.00 29.88 104 LEU A O 1
ATOM 754 N N . SER A 1 105 ? 23.825 31.203 23.576 1.00 29.76 105 SER A N 1
ATOM 755 C CA . SER 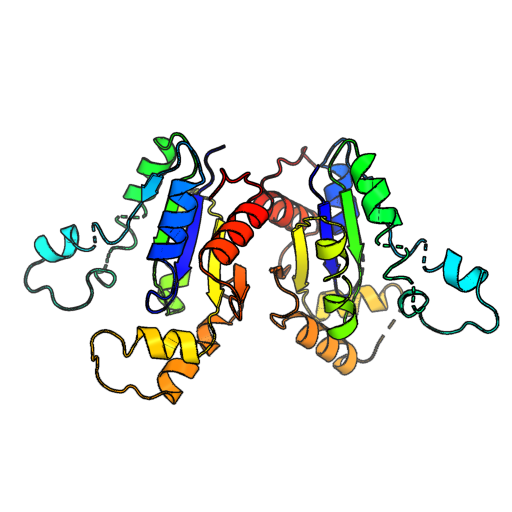A 1 105 ? 23.174 32.488 23.568 1.00 30.50 105 SER A CA 1
ATOM 756 C C . SER A 1 105 ? 22.977 32.820 22.116 1.00 28.37 105 SER A C 1
ATOM 757 O O . SER A 1 105 ? 23.948 32.921 21.363 1.00 31.45 105 SER A O 1
ATOM 760 N N . VAL A 1 106 ? 21.727 32.914 21.711 1.00 26.01 106 VAL A N 1
ATOM 761 C CA . VAL A 1 106 ? 21.390 33.144 20.313 1.00 23.94 106 VAL A CA 1
ATOM 762 C C . VAL A 1 106 ? 20.673 34.472 20.147 1.00 22.83 106 VAL A C 1
ATOM 763 O O . VAL A 1 106 ? 19.956 34.919 21.030 1.00 20.95 106 VAL A O 1
ATOM 767 N N . HIS A 1 107 ? 20.863 35.067 18.980 1.00 21.11 107 HIS A N 1
ATOM 768 C CA . HIS A 1 107 ? 20.075 36.204 18.549 1.00 21.47 107 HIS A CA 1
ATOM 769 C C . HIS A 1 107 ? 18.844 35.701 17.837 1.00 20.04 107 HIS A C 1
ATOM 770 O O . HIS A 1 107 ? 18.902 35.287 16.677 1.00 18.12 107 HIS A O 1
ATOM 777 N N . HIS A 1 108 ? 17.733 35.739 18.538 1.00 18.11 108 HIS A N 1
ATOM 778 C CA . HIS A 1 108 ? 16.532 35.183 18.054 1.00 18.31 108 HIS A CA 1
ATOM 779 C C . HIS A 1 108 ? 15.503 36.234 17.625 1.00 17.51 108 HIS A C 1
ATOM 780 O O . HIS A 1 108 ? 15.209 37.199 18.352 1.00 18.38 108 HIS A O 1
ATOM 787 N N . PHE A 1 109 ? 14.975 36.001 16.443 1.00 16.08 109 PHE A N 1
ATOM 788 C CA . PHE A 1 109 ? 14.074 36.895 15.754 1.00 15.70 109 PHE A CA 1
ATOM 789 C C . PHE A 1 109 ? 12.911 36.137 15.224 1.00 15.95 109 PHE A C 1
ATOM 790 O O . PHE A 1 109 ? 13.062 34.963 14.801 1.00 15.97 109 PHE A O 1
ATOM 798 N N . THR A 1 110 ? 11.750 36.809 15.161 1.00 15.42 110 THR A N 1
ATOM 799 C CA . THR A 1 110 ? 10.551 36.314 14.468 1.00 14.77 110 THR A CA 1
ATOM 800 C C . THR A 1 110 ? 10.140 37.353 13.420 1.00 16.95 110 THR A C 1
ATOM 801 O O . THR A 1 110 ? 10.032 38.531 13.726 1.00 17.79 110 THR A O 1
ATOM 805 N N . LEU A 1 111 ? 10.020 36.910 12.173 1.00 16.58 111 LEU A N 1
ATOM 806 C CA . LEU A 1 111 ? 9.597 37.779 11.073 1.00 16.59 111 LEU A CA 1
ATOM 807 C C . LEU A 1 111 ? 8.133 37.960 11.097 1.00 15.86 111 LEU A C 1
ATOM 808 O O . LEU A 1 111 ? 7.375 36.993 11.023 1.00 16.76 111 LEU A O 1
ATOM 813 N N . ILE A 1 112 ? 7.726 39.229 11.181 1.00 16.86 112 ILE A N 1
ATOM 814 C CA . ILE A 1 112 ? 6.335 39.628 11.030 1.00 17.53 112 ILE A CA 1
ATOM 815 C C . ILE A 1 112 ? 6.101 40.089 9.594 1.00 17.19 112 ILE A C 1
ATOM 816 O O . ILE A 1 112 ? 6.459 41.199 9.219 1.00 17.15 112 ILE A O 1
ATOM 821 N N . ALA A 1 113 ? 5.484 39.233 8.810 1.00 17.42 113 ALA A N 1
ATOM 822 C CA . ALA A 1 113 ? 5.350 39.467 7.404 1.00 17.39 113 ALA A CA 1
ATOM 823 C C . ALA A 1 113 ? 3.920 39.804 7.060 1.00 17.99 113 ALA A C 1
ATOM 824 O O . ALA A 1 113 ? 3.007 39.319 7.708 1.00 17.42 113 ALA A O 1
ATOM 826 N N . PRO A 1 114 ? 3.717 40.634 6.006 1.00 19.10 114 PRO A N 1
ATOM 827 C CA . PRO A 1 114 ? 2.387 40.993 5.549 1.00 19.18 114 PRO A CA 1
ATOM 828 C C . PRO A 1 114 ? 1.570 39.800 5.056 1.00 19.46 114 PRO A C 1
ATOM 829 O O . PRO A 1 114 ? 2.118 38.871 4.417 1.00 19.22 114 PRO A O 1
ATOM 833 N N . LEU A 1 115 ? 0.275 39.798 5.381 1.00 18.80 115 LEU A N 1
ATOM 834 C CA . LEU A 1 115 ? -0.597 38.675 5.005 1.00 19.38 115 LEU A CA 1
ATOM 835 C C . LEU A 1 115 ? -0.502 38.327 3.472 1.00 20.91 115 LEU A C 1
ATOM 836 O O . LEU A 1 115 ? -0.425 37.169 3.093 1.00 20.78 115 LEU A O 1
ATOM 841 N N . ASN A 1 116 ? -0.523 39.336 2.620 1.00 22.03 116 ASN A N 1
ATOM 842 C CA . ASN A 1 116 ? -0.545 39.101 1.195 1.00 23.12 116 ASN A CA 1
ATOM 843 C C . ASN A 1 116 ? 0.749 38.436 0.723 1.00 23.55 116 ASN A C 1
ATOM 844 O O . ASN A 1 116 ? 0.707 37.548 -0.133 1.00 24.28 116 ASN A O 1
ATOM 849 N N . VAL A 1 117 ? 1.882 38.816 1.334 1.00 23.65 117 VAL A N 1
ATOM 850 C CA . VAL A 1 117 ? 3.183 38.234 1.023 1.00 24.33 117 VAL A CA 1
ATOM 851 C C . VAL A 1 117 ? 3.209 36.752 1.396 1.00 24.38 117 VAL A C 1
ATOM 852 O O . VAL A 1 117 ? 3.708 35.907 0.616 1.00 23.38 117 VAL A O 1
ATOM 856 N N . VAL A 1 118 ? 2.637 36.421 2.548 1.00 22.59 118 VAL A N 1
ATOM 857 C CA . VAL A 1 118 ? 2.586 35.027 2.969 1.00 22.16 118 VAL A CA 1
ATOM 858 C C . VAL A 1 118 ? 1.632 34.223 2.065 1.00 24.38 118 VAL A C 1
ATOM 859 O O . VAL A 1 118 ? 1.958 33.120 1.641 1.00 24.88 118 VAL A O 1
ATOM 863 N N . LEU A 1 119 ? 0.468 34.773 1.778 1.00 25.31 119 LEU A N 1
ATOM 864 C CA . LEU A 1 119 ? -0.509 34.077 0.989 1.00 27.70 119 LEU A CA 1
ATOM 865 C C . LEU A 1 119 ? 0.038 33.842 -0.399 1.00 30.27 119 LEU A C 1
ATOM 866 O O . LEU A 1 119 ? -0.160 32.783 -0.963 1.00 30.64 119 LEU A O 1
ATOM 871 N N . GLU A 1 120 ? 0.724 34.836 -0.933 1.00 33.26 120 GLU A N 1
ATOM 872 C CA . GLU A 1 120 ? 1.298 34.732 -2.280 1.00 37.19 120 GLU A CA 1
ATOM 873 C C . GLU A 1 120 ? 2.435 33.692 -2.352 1.00 38.63 120 GLU A C 1
ATOM 874 O O . GLU A 1 120 ? 2.551 32.950 -3.324 1.00 38.62 120 GLU A O 1
ATOM 880 N N . ARG A 1 121 ? 3.257 33.614 -1.316 1.00 40.17 121 ARG A N 1
ATOM 881 C CA . ARG A 1 121 ? 4.285 32.585 -1.260 1.00 41.97 121 ARG A CA 1
ATOM 882 C C . ARG A 1 121 ? 3.697 31.166 -1.217 1.00 43.01 121 ARG A C 1
ATOM 883 O O . ARG A 1 121 ? 4.198 30.249 -1.917 1.00 42.12 121 ARG A O 1
ATOM 891 N N . LEU A 1 122 ? 2.641 30.991 -0.421 1.00 43.24 122 LEU A N 1
ATOM 892 C CA . LEU A 1 122 ? 1.988 29.688 -0.278 1.00 45.56 122 LEU A CA 1
ATOM 893 C C . LEU A 1 122 ? 1.299 29.223 -1.571 1.00 46.77 122 LEU A C 1
ATOM 894 O O . LEU A 1 122 ? 1.127 28.020 -1.804 1.00 46.87 122 LEU A O 1
ATOM 899 N N . ARG A 1 123 ? 0.860 30.180 -2.372 1.00 49.17 123 ARG A N 1
ATOM 900 C CA . ARG A 1 123 ? 0.139 29.887 -3.602 1.00 51.48 123 ARG A CA 1
ATOM 901 C C . ARG A 1 123 ? 1.114 29.484 -4.690 1.00 53.30 123 ARG A C 1
ATOM 902 O O . ARG A 1 123 ? 0.830 28.565 -5.459 1.00 54.08 123 ARG A O 1
ATOM 910 N N . ARG A 1 124 ? 2.285 30.120 -4.721 1.00 55.32 124 ARG A N 1
ATOM 911 C CA . ARG A 1 124 ? 3.333 29.764 -5.687 1.00 56.85 124 ARG A CA 1
ATOM 912 C C . ARG A 1 124 ? 3.894 28.337 -5.501 1.00 57.90 124 ARG A C 1
ATOM 913 O O . ARG A 1 124 ? 4.752 27.895 -6.275 1.00 58.28 124 ARG A O 1
ATOM 921 N N . ASP A 1 125 ? 3.400 27.631 -4.481 1.00 58.99 125 ASP A N 1
ATOM 922 C CA . ASP A 1 125 ? 3.592 26.181 -4.325 1.00 59.62 125 ASP A CA 1
ATOM 923 C C . ASP A 1 125 ? 2.234 25.490 -4.335 1.00 59.66 125 ASP A C 1
ATOM 924 O O . ASP A 1 125 ? 1.730 25.078 -3.293 1.00 60.03 125 ASP A O 1
ATOM 929 N N . VAL A 1 130 ? -4.948 26.731 1.294 1.00 43.75 130 VAL A N 1
ATOM 930 C CA . VAL A 1 130 ? -4.577 27.905 2.135 1.00 42.92 130 VAL A CA 1
ATOM 931 C C . VAL A 1 130 ? -5.809 28.759 2.540 1.00 41.53 130 VAL A C 1
ATOM 932 O O . VAL A 1 130 ? -6.318 29.564 1.751 1.00 41.88 130 VAL A O 1
ATOM 936 N N . ASN A 1 131 ? -6.314 28.546 3.753 1.00 39.01 131 ASN A N 1
ATOM 937 C CA . ASN A 1 131 ? -7.445 29.326 4.281 1.00 37.74 131 ASN A CA 1
ATOM 938 C C . ASN A 1 131 ? -6.917 30.659 4.850 1.00 34.80 131 ASN A C 1
ATOM 939 O O . ASN A 1 131 ? -6.105 30.620 5.748 1.00 32.93 131 ASN A O 1
ATOM 944 N N . VAL A 1 132 ? -7.351 31.805 4.307 1.00 32.58 132 VAL A N 1
ATOM 945 C CA . VAL A 1 132 ? -6.846 33.133 4.726 1.00 31.14 132 VAL A CA 1
ATOM 946 C C . VAL A 1 132 ? -6.955 33.316 6.245 1.00 30.21 132 VAL A C 1
ATOM 947 O O . VAL A 1 132 ? -6.023 33.766 6.874 1.00 28.79 132 VAL A O 1
ATOM 951 N N . GLY A 1 133 ? -8.085 32.911 6.816 1.00 28.83 133 GLY A N 1
ATOM 952 C CA . GLY A 1 133 ? -8.269 32.959 8.257 1.00 28.46 133 GLY A CA 1
ATOM 953 C C . GLY A 1 133 ? -7.231 32.165 9.013 1.00 27.04 133 GLY A C 1
ATOM 954 O O . GLY A 1 133 ? -6.752 32.591 10.054 1.00 25.36 133 GLY A O 1
ATOM 955 N N . THR A 1 134 ? -6.835 31.022 8.463 1.00 25.37 134 THR A N 1
ATOM 956 C CA . THR A 1 134 ? -5.875 30.157 9.162 1.00 24.05 134 THR A CA 1
ATOM 957 C C . THR A 1 134 ? -4.483 30.786 9.111 1.00 21.46 134 THR A C 1
ATOM 958 O O . THR A 1 134 ? -3.716 30.706 10.086 1.00 20.51 134 THR A O 1
ATOM 962 N N . VAL A 1 135 ? -4.152 31.392 7.966 1.00 19.22 135 VAL A N 1
ATOM 963 C CA . VAL A 1 135 ? -2.894 32.112 7.785 1.00 18.14 135 VAL A CA 1
ATOM 964 C C . VAL A 1 135 ? -2.857 33.338 8.721 1.00 18.02 135 VAL A C 1
ATOM 965 O O . VAL A 1 135 ? -1.873 33.552 9.436 1.00 16.30 135 VAL A O 1
ATOM 969 N N . GLU A 1 136 ? -3.938 34.136 8.697 1.00 17.88 136 GLU A N 1
ATOM 970 C CA . GLU A 1 136 ? -4.016 35.309 9.523 1.00 19.42 136 GLU A CA 1
ATOM 971 C C . GLU A 1 136 ? -3.921 34.931 10.999 1.00 18.27 136 GLU A C 1
ATOM 972 O O . GLU A 1 136 ? -3.235 35.624 11.728 1.00 18.63 136 GLU A O 1
ATOM 978 N N . ASP A 1 137 ? -4.520 33.819 11.426 1.00 18.59 137 ASP A N 1
ATOM 979 C CA . ASP A 1 137 ? -4.426 33.368 12.831 1.00 18.69 137 ASP A CA 1
ATOM 980 C C . ASP A 1 137 ? -2.962 33.164 13.192 1.00 18.28 137 ASP A C 1
ATOM 981 O O . ASP A 1 137 ? -2.550 33.521 14.247 1.00 16.64 137 ASP A O 1
ATOM 986 N N . ARG A 1 138 ? -2.199 32.516 12.293 1.00 17.85 138 ARG A N 1
ATOM 987 C CA . ARG A 1 138 ? -0.804 32.259 12.514 1.00 18.32 138 ARG A CA 1
ATOM 988 C C . ARG A 1 138 ? 0.015 33.532 12.639 1.00 15.71 138 ARG A C 1
ATOM 989 O O . ARG A 1 138 ? 0.897 33.638 13.494 1.00 13.41 138 ARG A O 1
ATOM 997 N N . LEU A 1 139 ? -0.231 34.477 11.743 1.00 14.58 139 LEU A N 1
ATOM 998 C CA . LEU A 1 139 ? 0.507 35.714 11.734 1.00 14.87 139 LEU A CA 1
ATOM 999 C C . LEU A 1 139 ? 0.181 36.534 13.007 1.00 13.83 139 LEU A C 1
ATOM 1000 O O . LEU A 1 139 ? 1.049 37.177 13.576 1.00 16.90 139 LEU A O 1
ATOM 1005 N N . ASN A 1 140 ? -1.064 36.492 13.413 1.00 13.73 140 ASN A N 1
ATOM 1006 C CA . ASN A 1 140 ? -1.508 37.135 14.668 1.00 13.86 140 ASN A CA 1
ATOM 1007 C C . ASN A 1 140 ? -0.797 36.497 15.860 1.00 15.01 140 ASN A C 1
ATOM 1008 O O . ASN A 1 140 ? -0.307 37.206 16.742 1.00 15.29 140 ASN A O 1
ATOM 1013 N N . GLU A 1 141 ? -0.666 35.164 15.860 1.00 15.60 141 GLU A N 1
ATOM 1014 C CA . GLU A 1 141 ? 0.086 34.468 16.951 1.00 14.79 141 GLU A CA 1
ATOM 1015 C C . GLU A 1 141 ? 1.543 34.867 17.007 1.00 15.58 141 GLU A C 1
ATOM 1016 O O . GLU A 1 141 ? 2.070 35.139 18.089 1.00 12.16 141 GLU A O 1
ATOM 1022 N N . LEU A 1 142 ? 2.218 34.958 15.844 1.00 13.36 142 LEU A N 1
ATOM 1023 C CA . LEU A 1 142 ? 3.602 35.367 15.831 1.00 14.54 142 LEU A CA 1
ATOM 1024 C C . LEU A 1 142 ? 3.929 36.775 16.376 1.00 13.79 142 LEU A C 1
ATOM 1025 O O . LEU A 1 142 ? 5.057 37.049 16.790 1.00 12.94 142 LEU A O 1
ATOM 1030 N N . ARG A 1 143 ? 2.952 37.658 16.281 1.00 14.98 143 ARG A N 1
ATOM 1031 C CA . ARG A 1 143 ? 3.021 39.013 16.797 1.00 14.61 143 ARG A CA 1
ATOM 1032 C C . ARG A 1 143 ? 2.953 39.083 18.332 1.00 14.76 143 ARG A C 1
ATOM 1033 O O . ARG A 1 143 ? 3.150 40.153 18.884 1.00 14.65 143 ARG A O 1
ATOM 1041 N N . GLY A 1 144 ? 2.728 37.953 19.000 1.00 14.24 144 GLY A N 1
ATOM 1042 C CA . GLY A 1 144 ? 2.751 37.902 20.470 1.00 15.13 144 GLY A CA 1
ATOM 1043 C C . GLY A 1 144 ? 4.151 38.180 20.979 1.00 15.05 144 GLY A C 1
ATOM 1044 O O . GLY A 1 144 ? 5.129 37.782 20.346 1.00 15.42 144 GLY A O 1
ATOM 1045 N N . GLU A 1 145 ? 4.273 38.799 22.154 1.00 14.32 145 GLU A N 1
ATOM 1046 C CA . GLU A 1 145 ? 5.584 39.043 22.711 1.00 13.47 145 GLU A CA 1
ATOM 1047 C C . GLU A 1 145 ? 6.356 37.800 23.146 1.00 13.75 145 GLU A C 1
ATOM 1048 O O . GLU A 1 145 ? 7.537 37.901 23.339 1.00 15.12 145 GLU A O 1
ATOM 1054 N N . GLN A 1 146 ? 5.717 36.634 23.279 1.00 13.78 146 GLN A N 1
ATOM 1055 C CA . GLN A 1 146 ? 6.466 35.381 23.545 1.00 13.25 146 GLN A CA 1
ATOM 1056 C C . GLN A 1 146 ? 7.430 35.051 22.349 1.00 14.01 146 GLN A C 1
ATOM 1057 O O . GLN A 1 146 ? 8.393 34.293 22.456 1.00 11.51 146 GLN A O 1
ATOM 1063 N N . PHE A 1 147 ? 7.184 35.701 21.233 1.00 14.18 147 PHE A N 1
ATOM 1064 C CA . PHE A 1 147 ? 8.027 35.518 20.003 1.00 13.74 147 PHE A CA 1
ATOM 1065 C C . PHE A 1 147 ? 9.070 36.659 19.738 1.00 16.78 147 PHE A C 1
ATOM 1066 O O . PHE A 1 147 ? 9.741 36.646 18.731 1.00 17.50 147 PHE A O 1
ATOM 1074 N N . GLN A 1 148 ? 9.268 37.608 20.668 1.00 17.11 148 GLN A N 1
ATOM 1075 C CA . GLN A 1 148 ? 10.263 38.665 20.478 1.00 16.74 148 GLN A CA 1
ATOM 1076 C C . GLN A 1 148 ? 11.687 38.059 20.363 1.00 16.93 148 GLN A C 1
ATOM 1077 O O . GLN A 1 148 ? 11.945 36.974 20.895 1.00 17.80 148 GLN A O 1
ATOM 1083 N N . THR A 1 149 ? 12.616 38.652 19.617 1.00 16.25 149 THR A N 1
ATOM 1084 C CA . THR A 1 149 ? 12.515 39.969 18.974 1.00 16.42 149 THR A CA 1
ATOM 1085 C C . THR A 1 149 ? 11.798 39.912 17.630 1.00 16.49 149 THR A C 1
ATOM 1086 O O . THR A 1 149 ? 12.104 39.088 16.807 1.00 15.73 149 THR A O 1
ATOM 1090 N N . HIS A 1 150 ? 10.830 40.786 17.439 1.00 15.91 150 HIS A N 1
ATOM 1091 C CA . HIS A 1 150 ? 10.095 40.933 16.219 1.00 15.44 150 HIS A CA 1
ATOM 1092 C C . HIS A 1 150 ? 10.848 41.776 15.207 1.00 16.68 150 HIS A C 1
ATOM 1093 O O . HIS A 1 150 ? 11.449 42.777 15.548 1.00 15.92 150 HIS A O 1
ATOM 1100 N N . ILE A 1 151 ? 10.800 41.352 13.948 1.00 15.73 151 ILE A N 1
ATOM 1101 C CA . ILE A 1 151 ? 11.325 42.159 12.815 1.00 16.95 151 ILE A CA 1
ATOM 1102 C C . ILE A 1 151 ? 10.179 42.259 11.824 1.00 15.96 151 ILE A C 1
ATOM 1103 O O . ILE A 1 151 ? 9.726 41.264 11.295 1.00 16.88 151 ILE A O 1
ATOM 1108 N N . ASP A 1 152 ? 9.649 43.454 11.608 1.00 16.57 152 ASP A N 1
ATOM 1109 C CA . ASP A 1 152 ? 8.526 43.597 10.688 1.00 17.01 152 ASP A CA 1
ATOM 1110 C C . ASP A 1 152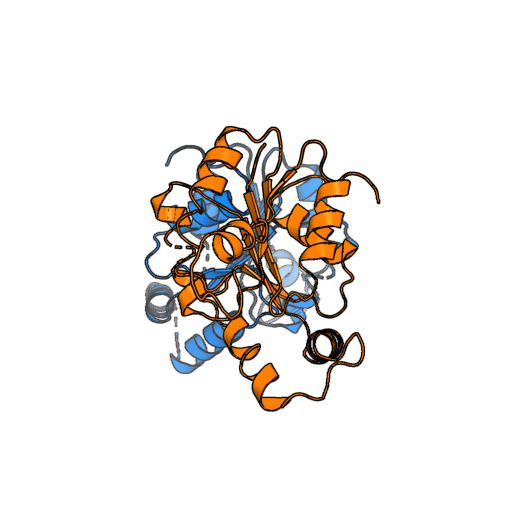 ? 9.116 43.847 9.333 1.00 16.99 152 ASP A C 1
ATOM 1111 O O . ASP A 1 152 ? 9.927 44.757 9.175 1.00 17.67 152 ASP A O 1
ATOM 1116 N N . THR A 1 153 ? 8.704 43.060 8.351 1.00 17.33 153 THR A N 1
ATOM 1117 C CA . THR A 1 153 ? 9.344 43.054 7.049 1.00 17.89 153 THR A CA 1
ATOM 1118 C C . THR A 1 153 ? 8.537 43.855 6.028 1.00 19.68 153 THR A C 1
ATOM 1119 O O . THR A 1 153 ? 8.933 43.953 4.856 1.00 20.73 153 THR A O 1
ATOM 1123 N N . ALA A 1 154 ? 7.413 44.440 6.462 1.00 19.52 154 ALA A N 1
ATOM 1124 C CA . ALA A 1 154 ? 6.600 45.277 5.598 1.00 20.44 154 ALA A CA 1
ATOM 1125 C C . ALA A 1 154 ? 7.478 46.265 4.819 1.00 20.67 154 ALA A C 1
ATOM 1126 O O . ALA A 1 154 ? 8.209 47.070 5.379 1.00 18.61 154 ALA A O 1
ATOM 1128 N N . GLY A 1 155 ? 7.351 46.205 3.512 1.00 22.42 155 GLY A N 1
ATOM 1129 C CA . GLY A 1 155 ? 8.064 47.114 2.622 1.00 23.09 155 GLY A CA 1
ATOM 1130 C C . GLY A 1 155 ? 9.532 46.804 2.398 1.00 24.14 155 GLY A C 1
ATOM 1131 O O . GLY A 1 155 ? 10.220 47.608 1.781 1.00 24.92 155 GLY A O 1
ATOM 1132 N N . LEU A 1 156 ? 10.022 45.672 2.898 1.00 24.05 156 LEU A N 1
ATOM 1133 C CA . LEU A 1 156 ? 11.453 45.347 2.839 1.00 25.96 156 LEU A CA 1
ATOM 1134 C C . LEU A 1 156 ? 11.655 44.175 1.882 1.00 26.62 156 LEU A C 1
ATOM 1135 O O . LEU A 1 156 ? 10.862 43.230 1.854 1.00 26.40 156 LEU A O 1
ATOM 1140 N N . GLY A 1 157 ? 12.713 44.252 1.083 1.00 28.06 157 GLY A N 1
ATOM 1141 C CA . GLY A 1 157 ? 13.148 43.103 0.324 1.00 28.34 157 GLY A CA 1
ATOM 1142 C C . GLY A 1 157 ? 14.037 42.227 1.179 1.00 29.19 157 GLY A C 1
ATOM 1143 O O . GLY A 1 157 ? 14.463 42.618 2.276 1.00 28.89 157 GLY A O 1
ATOM 1144 N N . THR A 1 158 ? 14.370 41.051 0.673 1.00 30.21 158 THR A N 1
ATOM 1145 C CA . THR A 1 158 ? 15.167 40.103 1.468 1.00 31.45 158 THR A CA 1
ATOM 1146 C C . THR A 1 158 ? 16.489 40.702 1.848 1.00 31.15 158 THR A C 1
ATOM 1147 O O . THR A 1 158 ? 16.981 40.501 2.954 1.00 31.29 158 THR A O 1
ATOM 1151 N N . GLN A 1 159 ? 17.025 41.543 0.969 1.00 31.34 159 GLN A N 1
ATOM 1152 C CA . GLN A 1 159 ? 18.291 42.166 1.219 1.00 31.14 159 GLN A CA 1
ATOM 1153 C C . GLN A 1 159 ? 18.233 43.122 2.399 1.00 29.85 159 GLN A C 1
ATOM 1154 O O . GLN A 1 159 ? 19.114 43.160 3.258 1.00 29.53 159 GLN A O 1
ATOM 1160 N N . GLN A 1 160 ? 17.208 43.948 2.409 1.00 28.78 160 GLN A N 1
ATOM 1161 C CA . GLN A 1 160 ? 16.965 44.839 3.530 1.00 28.77 160 GLN A CA 1
ATOM 1162 C C . GLN A 1 160 ? 16.623 44.148 4.880 1.00 27.27 160 GLN A C 1
ATOM 1163 O O . GLN A 1 160 ? 17.002 44.632 5.935 1.00 27.80 160 GLN A O 1
ATOM 1169 N N . VAL A 1 161 ? 15.893 43.039 4.853 1.00 25.90 161 VAL A N 1
ATOM 1170 C CA . VAL A 1 161 ? 15.656 42.261 6.109 1.00 24.21 161 VAL A CA 1
ATOM 1171 C C . VAL A 1 161 ? 16.964 41.759 6.653 1.00 23.37 161 VAL A C 1
ATOM 1172 O O . VAL A 1 161 ? 17.259 41.872 7.837 1.00 21.69 161 VAL A O 1
ATOM 1176 N N . ALA A 1 162 ? 17.799 41.252 5.753 1.00 22.97 162 ALA A N 1
ATOM 1177 C CA . ALA A 1 162 ? 19.089 40.736 6.124 1.00 22.82 162 ALA A CA 1
ATOM 1178 C C . ALA A 1 162 ? 19.911 41.836 6.757 1.00 23.46 162 ALA A C 1
ATOM 1179 O O . ALA A 1 162 ? 20.522 41.642 7.801 1.00 22.66 162 ALA A O 1
ATOM 1181 N N . GLU A 1 163 ? 19.861 43.024 6.154 1.00 23.71 163 GLU A N 1
ATOM 1182 C CA . GLU A 1 163 ? 20.641 44.162 6.611 1.00 24.54 163 GLU A CA 1
ATOM 1183 C C . GLU A 1 163 ? 20.204 44.640 8.014 1.00 24.60 163 GLU A C 1
ATOM 1184 O O . GLU A 1 163 ? 21.031 44.943 8.856 1.00 25.30 163 GLU A O 1
ATOM 1190 N N . GLN A 1 164 ? 18.894 44.666 8.215 1.00 25.01 164 GLN A N 1
ATOM 1191 C CA . GLN A 1 164 ? 18.235 44.997 9.474 1.00 26.84 164 GLN A CA 1
ATOM 1192 C C . GLN A 1 164 ? 18.634 44.023 10.581 1.00 25.59 164 GLN A C 1
ATOM 1193 O O . GLN A 1 164 ? 18.977 44.424 11.682 1.00 25.86 164 GLN A O 1
ATOM 1199 N N . ILE A 1 165 ? 18.631 42.733 10.256 1.00 25.36 165 ILE A N 1
ATOM 1200 C CA . ILE A 1 165 ? 19.022 41.700 11.208 1.00 24.65 165 ILE A CA 1
ATOM 1201 C C . ILE A 1 165 ? 20.482 41.825 11.544 1.00 24.39 165 ILE A C 1
ATOM 1202 O O . ILE A 1 165 ? 20.864 41.830 12.722 1.00 23.90 165 ILE A O 1
ATOM 1207 N N . ALA A 1 166 ? 21.323 41.982 10.529 1.00 24.79 166 ALA A N 1
ATOM 1208 C CA . ALA A 1 166 ? 22.734 42.206 10.812 1.00 25.44 166 ALA A CA 1
ATOM 1209 C C . ALA A 1 166 ? 22.992 43.442 11.686 1.00 26.02 166 ALA A C 1
ATOM 1210 O O . ALA A 1 166 ? 23.812 43.380 12.578 1.00 26.16 166 ALA A O 1
ATOM 1212 N N . ALA A 1 167 ? 22.331 44.564 11.411 1.00 27.59 167 ALA A N 1
ATOM 1213 C CA . ALA A 1 167 ? 22.481 45.788 12.241 1.00 29.25 167 ALA A CA 1
ATOM 1214 C C . ALA A 1 167 ? 22.106 45.543 13.699 1.00 29.92 167 ALA A C 1
ATOM 1215 O O . ALA A 1 167 ? 22.791 45.981 14.615 1.00 30.63 167 ALA A O 1
ATOM 1217 N N . GLN A 1 168 ? 21.002 44.835 13.912 1.00 30.91 168 GLN A N 1
ATOM 1218 C CA . GLN A 1 168 ? 20.545 44.569 15.270 1.00 31.31 168 GLN A CA 1
ATOM 1219 C C . GLN A 1 168 ? 21.581 43.753 16.029 1.00 32.36 168 GLN A C 1
ATOM 1220 O O . GLN A 1 168 ? 21.878 44.067 17.173 1.00 32.03 168 GLN A O 1
ATOM 1226 N N . VAL A 1 169 ? 22.191 42.765 15.373 1.00 33.00 169 VAL A N 1
ATOM 1227 C CA . VAL A 1 169 ? 23.159 41.899 16.073 1.00 33.98 169 VAL A CA 1
ATOM 1228 C C . VAL A 1 169 ? 24.616 42.426 16.084 1.00 34.72 169 VAL A C 1
ATOM 1229 O O . VAL A 1 169 ? 25.495 41.817 16.686 1.00 35.34 169 VAL A O 1
ATOM 1233 N N . GLY A 1 170 ? 24.870 43.540 15.407 1.00 35.68 170 GLY A N 1
ATOM 1234 C CA . GLY A 1 170 ? 26.197 44.181 15.454 1.00 36.58 170 GLY A CA 1
ATOM 1235 C C . GLY A 1 170 ? 27.203 43.590 14.477 1.00 37.06 170 GLY A C 1
ATOM 1236 O O . GLY A 1 170 ? 28.399 43.635 14.719 1.00 37.27 170 GLY A O 1
ATOM 1237 N N . LEU A 1 171 ? 26.699 43.073 13.358 1.00 37.55 171 LEU A N 1
ATOM 1238 C CA . LEU A 1 171 ? 27.510 42.381 12.361 1.00 37.99 171 LEU A CA 1
ATOM 1239 C C . LEU A 1 171 ? 27.633 43.201 11.095 1.00 38.53 171 LEU A C 1
ATOM 1240 O O . LEU A 1 171 ? 26.669 43.816 10.641 1.00 38.30 171 LEU A O 1
ATOM 1245 N N . THR A 1 172 ? 28.824 43.161 10.507 1.00 39.63 172 THR A N 1
ATOM 1246 C CA . THR A 1 172 ? 29.103 43.832 9.239 1.00 40.80 172 THR A CA 1
ATOM 1247 C C . THR A 1 172 ? 28.887 42.860 8.102 1.00 40.40 172 THR A C 1
ATOM 1248 O O . THR A 1 172 ? 29.464 41.787 8.111 1.00 40.86 172 THR A O 1
ATOM 1252 N N . LEU A 1 173 ? 28.020 43.219 7.166 1.00 40.08 173 LEU A N 1
ATOM 1253 C CA . LEU A 1 173 ? 27.776 42.409 5.993 1.00 40.77 173 LEU A CA 1
ATOM 1254 C C . LEU A 1 173 ? 28.764 42.744 4.870 1.00 42.51 173 LEU A C 1
ATOM 1255 O O . LEU A 1 173 ? 29.126 43.914 4.654 1.00 41.89 173 LEU A O 1
ATOM 1260 N N . ALA A 1 174 ? 29.210 41.709 4.171 1.00 44.02 174 ALA A N 1
ATOM 1261 C CA . ALA A 1 174 ? 29.849 41.888 2.870 1.00 45.79 174 ALA A CA 1
ATOM 1262 C C . ALA A 1 174 ? 28.809 42.481 1.923 1.00 47.28 174 ALA A C 1
ATOM 1263 O O . ALA A 1 174 ? 27.633 42.390 2.185 1.00 47.34 174 ALA A O 1
ATOM 1265 N N . PRO A 1 175 ? 29.245 43.140 0.839 1.00 49.36 175 PRO A N 1
ATOM 1266 C CA . PRO A 1 175 ? 28.280 43.730 -0.103 1.00 50.33 175 PRO A CA 1
ATOM 1267 C C . PRO A 1 175 ? 27.485 42.673 -0.881 1.00 51.42 175 PRO A C 1
ATOM 1268 O O . PRO A 1 175 ? 27.924 41.519 -0.951 1.00 52.15 175 PRO A O 1
ATOM 1272 N N . PRO A 1 176 ? 26.308 4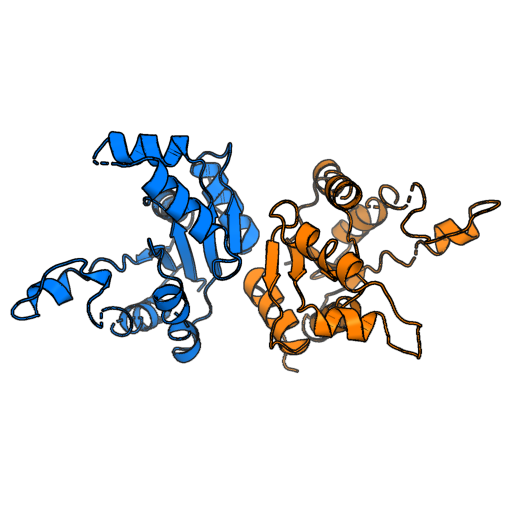3.047 -1.437 1.00 52.42 176 PRO A N 1
ATOM 1273 C CA . PRO A 1 176 ? 25.459 42.092 -2.187 1.00 52.98 176 PRO A CA 1
ATOM 1274 C C . PRO A 1 176 ? 26.111 41.428 -3.408 1.00 53.65 176 PRO A C 1
ATOM 1275 O O . PRO A 1 176 ? 25.456 40.624 -4.091 1.00 54.43 176 PRO A O 1
ATOM 1279 N N . ARG B 1 4 ? 34.310 48.851 19.409 1.00 49.03 4 ARG B N 1
ATOM 1280 C CA . ARG B 1 4 ? 32.916 49.300 19.064 1.00 48.68 4 ARG B CA 1
ATOM 1281 C C . ARG B 1 4 ? 32.337 50.377 19.994 1.00 47.63 4 ARG B C 1
ATOM 1282 O O . ARG B 1 4 ? 32.493 50.313 21.223 1.00 47.70 4 ARG B O 1
ATOM 1290 N N . SER B 1 5 ? 31.640 51.337 19.372 1.00 45.74 5 SER B N 1
ATOM 1291 C CA . SER B 1 5 ? 30.828 52.343 20.070 1.00 43.50 5 SER B CA 1
ATOM 1292 C C . SER B 1 5 ? 29.360 52.347 19.551 1.00 40.49 5 SER B C 1
ATOM 1293 O O . SER B 1 5 ? 28.926 53.276 18.854 1.00 41.14 5 SER B O 1
ATOM 1296 N N . PRO B 1 6 ? 28.585 51.309 19.897 1.00 36.51 6 PRO B N 1
ATOM 1297 C CA . PRO B 1 6 ? 27.154 51.371 19.637 1.00 33.35 6 PRO B CA 1
ATOM 1298 C C . PRO B 1 6 ? 26.459 52.396 20.525 1.00 30.42 6 PRO B C 1
ATOM 1299 O O . PRO B 1 6 ? 26.952 52.694 21.616 1.00 30.25 6 PRO B O 1
ATOM 1303 N N . ILE B 1 7 ? 25.300 52.890 20.070 1.00 27.28 7 ILE B N 1
ATOM 1304 C CA . ILE B 1 7 ? 24.385 53.600 20.934 1.00 24.50 7 ILE B CA 1
ATOM 1305 C C . ILE B 1 7 ? 23.303 52.622 21.442 1.00 23.17 7 ILE B C 1
ATOM 1306 O O . ILE B 1 7 ? 22.597 51.980 20.661 1.00 21.41 7 ILE B O 1
ATOM 1311 N N . ILE B 1 8 ? 23.239 52.488 22.757 1.00 21.28 8 ILE B N 1
ATOM 1312 C CA . ILE B 1 8 ? 22.269 51.625 23.429 1.00 21.13 8 ILE B CA 1
ATOM 1313 C C . ILE B 1 8 ? 21.193 52.530 24.025 1.00 19.81 8 ILE B C 1
ATOM 1314 O O . ILE B 1 8 ? 21.399 53.181 25.068 1.00 19.87 8 ILE B O 1
ATOM 1319 N N . TRP B 1 9 ? 20.044 52.547 23.372 1.00 17.66 9 TRP B N 1
ATOM 1320 C CA . TRP B 1 9 ? 18.939 53.449 23.717 1.00 17.42 9 TRP B CA 1
ATOM 1321 C C . TRP B 1 9 ? 17.859 52.631 24.477 1.00 16.63 9 TRP B C 1
ATOM 1322 O O . TRP B 1 9 ? 17.254 51.713 23.939 1.00 15.57 9 TRP B O 1
ATOM 1333 N N . ILE B 1 10 ? 17.666 52.931 25.743 1.00 15.72 10 ILE B N 1
ATOM 1334 C CA . ILE B 1 10 ? 16.804 52.149 26.645 1.00 15.69 10 ILE B CA 1
ATOM 1335 C C . ILE B 1 10 ? 15.600 52.993 27.124 1.00 15.77 10 ILE B C 1
ATOM 1336 O O . ILE B 1 10 ? 15.780 53.886 27.922 1.00 15.16 10 ILE B O 1
ATOM 1341 N N . ASN B 1 11 ? 14.380 52.660 26.673 1.00 14.56 11 ASN B N 1
ATOM 1342 C CA . ASN B 1 11 ? 13.170 53.321 27.131 1.00 13.59 11 ASN B CA 1
ATOM 1343 C C . ASN B 1 11 ? 12.577 52.508 28.265 1.00 13.81 11 ASN B C 1
ATOM 1344 O O . ASN B 1 11 ? 12.156 51.413 28.070 1.00 13.42 11 ASN B O 1
ATOM 1349 N N . GLY B 1 12 ? 12.596 53.046 29.463 1.00 15.33 12 GLY B N 1
ATOM 1350 C CA . GLY B 1 12 ? 11.877 52.462 30.586 1.00 14.42 12 GLY B CA 1
ATOM 1351 C C . GLY B 1 12 ? 10.728 53.375 30.906 1.00 15.65 12 GLY B C 1
ATOM 1352 O O . GLY B 1 12 ? 10.905 54.347 31.626 1.00 17.81 12 GLY B O 1
ATOM 1353 N N . PRO B 1 13 ? 9.541 53.045 30.404 1.00 15.34 13 PRO B N 1
ATOM 1354 C CA . PRO B 1 13 ? 8.345 53.841 30.538 1.00 17.09 13 PRO B CA 1
ATOM 1355 C C . PRO B 1 13 ? 7.974 54.023 32.004 1.00 17.01 13 PRO B C 1
ATOM 1356 O O . PRO B 1 13 ? 8.149 53.107 32.817 1.00 15.11 13 PRO B O 1
ATOM 1360 N N . PHE B 1 14 ? 7.499 55.227 32.294 1.00 17.74 14 PHE B N 1
ATOM 1361 C CA . PHE B 1 14 ? 7.163 55.670 33.646 1.00 18.54 14 PHE B CA 1
ATOM 1362 C C . PHE B 1 14 ? 8.421 55.692 34.502 1.00 19.98 14 PHE B C 1
ATOM 1363 O O . PHE B 1 14 ? 8.324 55.818 35.703 1.00 20.78 14 PHE B O 1
ATOM 1371 N N . GLY B 1 15 ? 9.596 55.587 33.858 1.00 19.76 15 GLY B N 1
ATOM 1372 C CA . GLY B 1 15 ? 10.901 55.477 34.553 1.00 20.30 15 GLY B CA 1
ATOM 1373 C C . GLY B 1 15 ? 11.208 54.134 35.225 1.00 20.04 15 GLY B C 1
ATOM 1374 O O . GLY B 1 15 ? 12.145 54.034 36.019 1.00 19.77 15 GLY B O 1
ATOM 1375 N N . VAL B 1 16 ? 10.425 53.109 34.916 1.00 19.25 16 VAL B N 1
ATOM 1376 C CA . VAL B 1 16 ? 10.634 51.787 35.449 1.00 19.79 16 VAL B CA 1
ATOM 1377 C C . VAL B 1 16 ? 11.902 51.182 34.883 1.00 21.11 16 VAL B C 1
ATOM 1378 O O . VAL B 1 16 ? 12.062 51.039 33.680 1.00 20.12 16 VAL B O 1
ATOM 1382 N N . GLY B 1 17 ? 12.851 50.898 35.763 1.00 22.68 17 GLY B N 1
ATOM 1383 C CA . GLY B 1 17 ? 14.052 50.166 35.373 1.00 24.62 17 GLY B CA 1
ATOM 1384 C C . GLY B 1 17 ? 15.082 50.890 34.496 1.00 26.11 17 GLY B C 1
ATOM 1385 O O . GLY B 1 17 ? 16.146 50.332 34.236 1.00 26.54 17 GLY B O 1
ATOM 1386 N N . LYS B 1 18 ? 14.796 52.107 34.028 1.00 28.33 18 LYS B N 1
ATOM 1387 C CA . LYS B 1 18 ? 15.716 52.782 33.078 1.00 28.73 18 LYS B CA 1
ATOM 1388 C C . LYS B 1 18 ? 17.042 53.166 33.767 1.00 28.87 18 LYS B C 1
ATOM 1389 O O . LYS B 1 18 ? 18.103 52.849 33.267 1.00 27.43 18 LYS B O 1
ATOM 1395 N N . THR B 1 19 ? 16.970 53.855 34.898 1.00 29.53 19 THR B N 1
ATOM 1396 C CA . THR B 1 19 ? 18.193 54.302 35.573 1.00 31.08 19 THR B CA 1
ATOM 1397 C C . THR B 1 19 ? 19.064 53.107 36.059 1.00 30.66 19 THR B C 1
ATOM 1398 O O . THR B 1 19 ? 20.249 53.027 35.722 1.00 29.80 19 THR B O 1
ATOM 1402 N N . HIS B 1 20 ? 18.473 52.157 36.784 1.00 30.91 20 HIS B N 1
ATOM 1403 C CA . HIS B 1 20 ? 19.236 50.999 37.275 1.00 30.95 20 HIS B CA 1
ATOM 1404 C C . HIS B 1 20 ? 19.825 50.188 36.111 1.00 29.59 20 HIS B C 1
ATOM 1405 O O . HIS B 1 20 ? 20.976 49.729 36.157 1.00 28.60 20 HIS B O 1
ATOM 1412 N N . THR B 1 21 ? 19.041 50.006 35.059 1.00 27.70 21 THR B N 1
ATOM 1413 C CA . THR B 1 21 ? 19.515 49.196 33.923 1.00 25.79 21 THR B CA 1
ATOM 1414 C C . THR B 1 21 ? 20.681 49.885 33.255 1.00 25.13 21 THR B C 1
ATOM 1415 O O . THR B 1 21 ? 21.689 49.264 32.923 1.00 24.63 21 THR B O 1
ATOM 1419 N N . ALA B 1 22 ? 20.513 51.189 33.039 1.00 25.10 22 ALA B N 1
ATOM 1420 C CA . ALA B 1 22 ? 21.536 52.024 32.416 1.00 26.09 22 ALA B CA 1
ATOM 1421 C C . ALA B 1 22 ? 22.852 51.963 33.207 1.00 26.63 22 ALA B C 1
ATOM 1422 O O . ALA B 1 22 ? 23.925 51.792 32.650 1.00 25.97 22 ALA B O 1
ATOM 1424 N N . HIS B 1 23 ? 22.743 52.106 34.521 1.00 27.78 23 HIS B N 1
ATOM 1425 C CA . HIS B 1 23 ? 23.938 52.149 35.359 1.00 29.23 23 HIS B CA 1
ATOM 1426 C C . HIS B 1 23 ? 24.633 50.771 35.405 1.00 28.17 23 HIS B C 1
ATOM 1427 O O . HIS B 1 23 ? 25.853 50.696 35.326 1.00 27.60 23 HIS B O 1
ATOM 1434 N N . THR B 1 24 ? 23.847 49.694 35.514 1.00 28.16 24 THR B N 1
ATOM 1435 C CA . THR B 1 24 ? 24.376 48.339 35.550 1.00 28.16 24 THR B CA 1
ATOM 1436 C C . THR B 1 24 ? 25.129 48.096 34.261 1.00 28.39 24 THR B C 1
ATOM 1437 O O . THR B 1 24 ? 26.212 47.506 34.269 1.00 26.68 24 THR B O 1
ATOM 1441 N N . LEU B 1 25 ? 24.569 48.540 33.132 1.00 28.41 25 LEU B N 1
ATOM 1442 C CA . LEU B 1 25 ? 25.258 48.370 31.846 1.00 29.08 25 LEU B CA 1
ATOM 1443 C C . LEU B 1 25 ? 26.553 49.158 31.805 1.00 29.74 25 LEU B C 1
ATOM 1444 O O . LEU B 1 25 ? 27.582 48.694 31.326 1.00 29.97 25 LEU B O 1
ATOM 1449 N N . HIS B 1 26 ? 26.471 50.381 32.308 1.00 31.26 26 HIS B N 1
ATOM 1450 C CA . HIS B 1 26 ? 27.615 51.262 32.374 1.00 31.67 26 HIS B CA 1
ATOM 1451 C C . HIS B 1 26 ? 28.784 50.616 33.138 1.00 33.09 26 HIS B C 1
ATOM 1452 O O . HIS B 1 26 ? 29.925 50.577 32.638 1.00 32.28 26 HIS B O 1
ATOM 1459 N N . GLU B 1 27 ? 28.472 50.150 34.344 1.00 34.14 27 GLU B N 1
ATOM 1460 C CA . GLU B 1 27 ? 29.446 49.538 35.229 1.00 36.26 27 GLU B CA 1
ATOM 1461 C C . GLU B 1 27 ? 30.129 48.341 34.564 1.00 36.41 27 GLU B C 1
ATOM 1462 O O . GLU B 1 27 ? 31.293 48.068 34.829 1.00 37.09 27 GLU B O 1
ATOM 1468 N N . ARG B 1 28 ? 29.421 47.617 33.708 1.00 35.87 28 ARG B N 1
ATOM 1469 C CA . ARG B 1 28 ? 29.958 46.369 33.168 1.00 36.08 28 ARG B CA 1
ATOM 1470 C C . ARG B 1 28 ? 30.367 46.474 31.709 1.00 36.00 28 ARG B C 1
ATOM 1471 O O . ARG B 1 28 ? 30.694 45.465 31.083 1.00 35.79 28 ARG B O 1
ATOM 1479 N N . LEU B 1 29 ? 30.351 47.700 31.182 1.00 35.96 29 LEU B N 1
ATOM 1480 C CA . LEU B 1 29 ? 30.872 47.994 29.835 1.00 35.91 29 LEU B CA 1
ATOM 1481 C C . LEU B 1 29 ? 31.959 49.033 29.927 1.00 36.34 29 LEU B C 1
ATOM 1482 O O . LEU B 1 29 ? 31.652 50.227 30.013 1.00 36.22 29 LEU B O 1
ATOM 1487 N N . PRO B 1 30 ? 33.232 48.584 29.947 1.00 36.47 30 PRO B N 1
ATOM 1488 C CA . PRO B 1 30 ? 34.426 49.423 29.957 1.00 36.22 30 PRO B CA 1
ATOM 1489 C C . PRO B 1 30 ? 34.464 50.465 28.867 1.00 34.67 30 PRO B C 1
ATOM 1490 O O . PRO B 1 30 ? 34.322 50.149 27.705 1.00 35.80 30 PRO B O 1
ATOM 1494 N N . GLY B 1 31 ? 34.661 51.712 29.265 1.00 33.48 31 GLY B N 1
ATOM 1495 C CA . GLY B 1 31 ? 34.768 52.809 28.312 1.00 32.42 31 GLY B CA 1
ATOM 1496 C C . GLY B 1 31 ? 33.411 53.287 27.811 1.00 31.45 31 GLY B C 1
ATOM 1497 O O . GLY B 1 31 ? 33.336 54.051 26.869 1.00 32.95 31 GLY B O 1
ATOM 1498 N N . SER B 1 32 ? 32.340 52.818 28.439 1.00 29.85 32 SER B N 1
ATOM 1499 C CA . SER B 1 32 ? 31.002 53.286 28.123 1.00 27.71 32 SER B CA 1
ATOM 1500 C C . SER B 1 32 ? 30.728 54.610 28.862 1.00 27.02 32 SER B C 1
ATOM 1501 O O . SER B 1 32 ? 31.417 54.973 29.845 1.00 25.73 32 SER B O 1
ATOM 1504 N N . PHE B 1 33 ? 29.720 55.318 28.362 1.00 25.03 33 PHE B N 1
ATOM 1505 C CA . PHE B 1 33 ? 29.335 56.631 28.854 1.00 23.42 33 PHE B CA 1
ATOM 1506 C C . PHE B 1 33 ? 27.805 56.681 28.906 1.00 21.55 33 PHE B C 1
ATOM 1507 O O . PHE B 1 33 ? 27.156 56.267 27.967 1.00 22.68 33 PHE B O 1
ATOM 1515 N N . VAL B 1 34 ? 27.259 57.199 29.988 1.00 20.44 34 VAL B N 1
ATOM 1516 C CA . VAL B 1 34 ? 25.838 57.376 30.124 1.00 20.10 34 VAL B CA 1
ATOM 1517 C C . VAL B 1 34 ? 25.509 58.830 29.763 1.00 20.12 34 VAL B C 1
ATOM 1518 O O . VAL B 1 34 ? 25.944 59.779 30.453 1.00 20.25 34 VAL B O 1
ATOM 1522 N N . PHE B 1 35 ? 24.771 58.975 28.678 1.00 18.13 35 PHE B N 1
ATOM 1523 C CA . PHE B 1 35 ? 24.250 60.256 28.197 1.00 18.92 35 PHE B CA 1
ATOM 1524 C C . PHE B 1 35 ? 22.870 60.423 28.765 1.00 19.64 35 PHE B C 1
ATOM 1525 O O . PHE B 1 35 ? 21.965 59.703 28.390 1.00 19.84 35 PHE B O 1
ATOM 1533 N N . GLU B 1 36 ? 22.711 61.363 29.688 1.00 20.43 36 GLU B N 1
ATOM 1534 C CA . GLU B 1 36 ? 21.489 61.538 30.427 1.00 20.58 36 GLU B CA 1
ATOM 1535 C C . GLU B 1 36 ? 20.628 62.695 29.920 1.00 20.58 36 GLU B C 1
ATOM 1536 O O . GLU B 1 36 ? 20.870 63.846 30.315 1.00 20.36 36 GLU B O 1
ATOM 1542 N N . PRO B 1 37 ? 19.600 62.414 29.081 1.00 20.71 37 PRO B N 1
ATOM 1543 C CA . PRO B 1 37 ? 18.790 63.483 28.472 1.00 19.82 37 PRO B CA 1
ATOM 1544 C C . PRO B 1 37 ? 18.161 64.445 29.470 1.00 19.74 37 PRO B C 1
ATOM 1545 O O . PRO B 1 37 ? 17.812 65.572 29.097 1.00 18.66 37 PRO B O 1
ATOM 1549 N N . GLU B 1 38 ? 18.017 64.042 30.736 1.00 20.17 38 GLU B N 1
ATOM 1550 C CA . GLU B 1 38 ? 17.520 64.968 31.761 1.00 21.52 38 GLU B CA 1
ATOM 1551 C C . GLU B 1 38 ? 18.382 66.240 31.911 1.00 21.14 38 GLU B C 1
ATOM 1552 O O . GLU B 1 38 ? 17.898 67.274 32.326 1.00 22.54 38 GLU B O 1
ATOM 1558 N N . GLU B 1 39 ? 19.670 66.144 31.641 1.00 21.69 39 GLU B N 1
ATOM 1559 C CA . GLU B 1 39 ? 20.548 67.328 31.703 1.00 22.02 39 GLU B CA 1
ATOM 1560 C C . GLU B 1 39 ? 20.065 68.412 30.728 1.00 20.91 39 GLU B C 1
ATOM 1561 O O . GLU B 1 39 ? 20.214 69.606 31.002 1.00 21.35 39 GLU B O 1
ATOM 1575 N N . GLY B 1 41 ? 16.867 68.714 29.720 1.00 18.11 41 GLY B N 1
ATOM 1576 C CA . GLY B 1 41 ? 15.616 69.178 30.259 1.00 18.16 41 GLY B CA 1
ATOM 1577 C C . GLY B 1 41 ? 15.841 70.213 31.319 1.00 18.80 41 GLY B C 1
ATOM 1578 O O . GLY B 1 41 ? 15.209 71.253 31.310 1.00 18.27 41 GLY B O 1
ATOM 1579 N N . GLN B 1 42 ? 16.776 69.941 32.196 1.00 20.07 42 GLN B N 1
ATOM 1580 C CA . GLN B 1 42 ? 17.081 70.891 33.258 1.00 22.27 42 GLN B CA 1
ATOM 1581 C C . GLN B 1 42 ? 17.590 72.242 32.724 1.00 20.86 42 GLN B C 1
ATOM 1582 O O . GLN B 1 42 ? 17.139 73.285 33.160 1.00 21.07 42 GLN B O 1
ATOM 1588 N N . ALA B 1 43 ? 18.493 72.210 31.756 1.00 20.63 43 ALA B N 1
ATOM 1589 C CA . ALA B 1 43 ? 18.925 73.439 31.081 1.00 20.15 43 ALA B CA 1
ATOM 1590 C C . ALA B 1 43 ? 17.747 74.199 30.501 1.00 20.04 43 ALA B C 1
ATOM 1591 O O . ALA B 1 43 ? 17.582 75.414 30.753 1.00 19.25 43 ALA B O 1
ATOM 1593 N N . LEU B 1 44 ? 16.901 73.508 29.729 1.00 18.39 44 LEU B N 1
ATOM 1594 C CA . LEU B 1 44 ? 15.771 74.174 29.133 1.00 17.99 44 LEU B CA 1
ATOM 1595 C C . LEU B 1 44 ? 14.761 74.741 30.151 1.00 19.81 44 LEU B C 1
ATOM 1596 O O . LEU B 1 44 ? 14.214 75.839 29.946 1.00 19.58 44 LEU B O 1
ATOM 1601 N N . ARG B 1 45 ? 14.502 74.009 31.231 1.00 20.12 45 ARG B N 1
ATOM 1602 C CA . ARG B 1 45 ? 13.655 74.527 32.312 1.00 21.91 45 ARG B CA 1
ATOM 1603 C C . ARG B 1 45 ? 14.113 75.926 32.768 1.00 22.39 45 ARG B C 1
ATOM 1604 O O . ARG B 1 45 ? 13.342 76.886 32.742 1.00 23.08 45 ARG B O 1
ATOM 1612 N N . LYS B 1 46 ? 15.385 75.995 33.150 1.00 21.81 46 LYS B N 1
ATOM 1613 C CA . LYS B 1 46 ? 16.056 77.223 33.646 1.00 21.38 46 LYS B CA 1
ATOM 1614 C C . LYS B 1 46 ? 16.201 78.363 32.618 1.00 20.47 46 LYS B C 1
ATOM 1615 O O . LYS B 1 46 ? 16.367 79.513 32.993 1.00 18.48 46 LYS B O 1
ATOM 1621 N N . LEU B 1 47 ? 16.154 78.035 31.331 1.00 19.37 47 LEU B N 1
ATOM 1622 C CA . LEU B 1 47 ? 16.323 79.026 30.247 1.00 19.84 47 LEU B CA 1
ATOM 1623 C C . LEU B 1 47 ? 15.024 79.533 29.666 1.00 21.46 47 LEU B C 1
ATOM 1624 O O . LEU B 1 47 ? 15.040 80.318 28.713 1.00 23.38 47 LEU B O 1
ATOM 1629 N N . THR B 1 48 ? 13.887 79.083 30.183 1.00 21.20 48 THR B N 1
ATOM 1630 C CA . THR B 1 48 ? 12.611 79.382 29.560 1.00 21.62 48 THR B CA 1
ATOM 1631 C C . THR B 1 48 ? 11.694 80.186 30.504 1.00 23.07 48 THR B C 1
ATOM 1632 O O . THR B 1 48 ? 11.329 79.709 31.596 1.00 22.69 48 THR B O 1
ATOM 1636 N N . PRO B 1 49 ? 11.342 81.416 30.097 1.00 23.83 49 PRO B N 1
ATOM 1637 C CA . PRO B 1 49 ? 10.418 82.198 30.910 1.00 24.62 49 PRO B CA 1
ATOM 1638 C C . PRO B 1 49 ? 9.060 81.488 31.088 1.00 25.26 49 PRO B C 1
ATOM 1639 O O . PRO B 1 49 ? 8.518 80.948 30.121 1.00 23.81 49 PRO B O 1
ATOM 1643 N N . GLY B 1 50 ? 8.543 81.486 32.315 1.00 26.14 50 GLY B N 1
ATOM 1644 C CA . GLY B 1 50 ? 7.202 80.942 32.573 1.00 27.08 50 GLY B CA 1
ATOM 1645 C C . GLY B 1 50 ? 7.060 79.430 32.440 1.00 26.49 50 GLY B C 1
ATOM 1646 O O . GLY B 1 50 ? 5.963 78.921 32.299 1.00 27.71 50 GLY B O 1
ATOM 1647 N N . PHE B 1 51 ? 8.162 78.709 32.441 1.00 26.30 51 PHE B N 1
ATOM 1648 C CA . PHE B 1 51 ? 8.102 77.292 32.153 1.00 26.45 51 PHE B CA 1
ATOM 1649 C C . PHE B 1 51 ? 7.465 76.554 33.323 1.00 26.21 51 PHE B C 1
ATOM 1650 O O . PHE B 1 51 ? 7.778 76.805 34.495 1.00 25.54 51 PHE B O 1
ATOM 1658 N N . SER B 1 52 ? 6.600 75.613 32.996 1.00 26.51 52 SER B N 1
ATOM 1659 C CA . SER B 1 52 ? 6.039 74.719 34.006 1.00 27.36 52 SER B CA 1
ATOM 1660 C C . SER B 1 52 ? 5.877 73.330 33.349 1.00 27.33 52 SER B C 1
ATOM 1661 O O . SER B 1 52 ? 5.920 73.189 32.128 1.00 25.79 52 SER B O 1
ATOM 1664 N N . GLY B 1 53 ? 5.740 72.308 34.177 1.00 26.58 53 GLY B N 1
ATOM 1665 C CA . GLY B 1 53 ? 5.604 70.960 33.693 1.00 26.02 53 GLY B CA 1
ATOM 1666 C C . GLY B 1 53 ? 6.918 70.198 33.587 1.00 25.29 53 GLY B C 1
ATOM 1667 O O . GLY B 1 53 ? 7.943 70.571 34.170 1.00 25.14 53 GLY B O 1
ATOM 1668 N N . ASP B 1 54 ? 6.847 69.095 32.852 1.00 24.12 54 ASP B N 1
ATOM 1669 C CA . ASP B 1 54 ? 7.946 68.169 32.699 1.00 23.39 54 ASP B CA 1
ATOM 1670 C C . ASP B 1 54 ? 8.936 68.781 31.718 1.00 22.63 54 ASP B C 1
ATOM 1671 O O . ASP B 1 54 ? 8.545 69.106 30.612 1.00 20.45 54 ASP B O 1
ATOM 1676 N N . PRO B 1 55 ? 10.193 68.958 32.137 1.00 21.46 55 PRO B N 1
ATOM 1677 C CA . PRO B 1 55 ? 11.205 69.504 31.219 1.00 22.28 55 PRO B CA 1
ATOM 1678 C C . PRO B 1 55 ? 11.403 68.737 29.892 1.00 22.79 55 PRO B C 1
ATOM 1679 O O . PRO B 1 55 ? 11.738 69.369 28.855 1.00 23.71 55 PRO B O 1
ATOM 1683 N N . GLN B 1 56 ? 11.173 67.414 29.905 1.00 22.01 56 GLN B N 1
ATOM 1684 C CA . GLN B 1 56 ? 11.233 66.595 28.657 1.00 22.74 56 GLN B CA 1
ATOM 1685 C C . GLN B 1 56 ? 10.088 66.836 27.678 1.00 21.58 56 GLN B C 1
ATOM 1686 O O . GLN B 1 56 ? 10.142 66.408 26.517 1.00 22.84 56 GLN B O 1
ATOM 1692 N N . GLU B 1 57 ? 9.077 67.588 28.094 1.00 21.13 57 GLU B N 1
ATOM 1693 C CA . GLU B 1 57 ? 8.042 68.055 27.174 1.00 21.69 57 GLU B CA 1
ATOM 1694 C C . GLU B 1 57 ? 8.252 69.475 26.645 1.00 20.14 57 GLU B C 1
ATOM 1695 O O . GLU B 1 57 ? 7.393 70.013 26.019 1.00 20.05 57 GLU B O 1
ATOM 1701 N N . HIS B 1 58 ? 9.390 70.082 26.922 1.00 19.27 58 HIS B N 1
ATOM 1702 C CA . HIS B 1 58 ? 9.750 71.360 26.372 1.00 18.19 58 HIS B CA 1
ATOM 1703 C C . HIS B 1 58 ? 9.904 71.160 24.857 1.00 18.88 58 HIS B C 1
ATOM 1704 O O . HIS B 1 58 ? 10.503 70.195 24.402 1.00 17.00 58 HIS B O 1
ATOM 1711 N N . PRO B 1 59 ? 9.294 72.025 24.070 1.00 19.02 59 PRO B N 1
ATOM 1712 C CA . PRO B 1 59 ? 9.344 71.913 22.619 1.00 19.70 59 PRO B CA 1
ATOM 1713 C C . PRO B 1 59 ? 10.751 71.731 22.001 1.00 19.59 59 PRO B C 1
ATOM 1714 O O . PRO B 1 59 ? 10.870 71.085 20.970 1.00 20.69 59 PRO B O 1
ATOM 1726 N N . TRP B 1 61 ? 13.316 70.202 23.561 1.00 16.43 61 TRP B N 1
ATOM 1727 C CA . TRP B 1 61 ? 14.018 69.069 24.160 1.00 15.92 61 TRP B CA 1
ATOM 1728 C C . TRP B 1 61 ? 14.437 68.034 23.123 1.00 14.44 61 TRP B C 1
ATOM 1729 O O . TRP B 1 61 ? 15.575 67.592 23.088 1.00 13.97 61 TRP B O 1
ATOM 1740 N N . ILE B 1 62 ? 13.509 67.602 22.295 1.00 13.79 62 ILE B N 1
ATOM 1741 C CA . ILE B 1 62 ? 13.849 66.570 21.334 1.00 15.29 62 ILE B CA 1
ATOM 1742 C C . ILE B 1 62 ? 14.981 67.051 20.384 1.00 15.76 62 ILE B C 1
ATOM 1743 O O . ILE B 1 62 ? 15.979 66.348 20.249 1.00 16.95 62 ILE B O 1
ATOM 1748 N N . PRO B 1 63 ? 14.805 68.184 19.663 1.00 17.41 63 PRO B N 1
ATOM 1749 C CA . PRO B 1 63 ? 15.913 68.536 18.740 1.00 16.61 63 PRO B CA 1
ATOM 1750 C C . PRO B 1 63 ? 17.265 68.827 19.394 1.00 17.46 63 PRO B C 1
ATOM 1751 O O . PRO B 1 63 ? 18.319 68.369 18.918 1.00 15.94 63 PRO B O 1
ATOM 1755 N N . LEU B 1 64 ? 17.238 69.549 20.500 1.00 16.27 64 LEU B N 1
ATOM 1756 C CA . LEU B 1 64 ? 18.490 69.885 21.176 1.00 17.74 64 LEU B CA 1
ATOM 1757 C C . LEU B 1 64 ? 19.132 68.721 21.870 1.00 17.47 64 LEU B C 1
ATOM 1758 O O . LEU B 1 64 ? 20.358 68.601 21.895 1.00 17.64 64 LEU B O 1
ATOM 1771 N N . LEU B 1 66 ? 18.868 65.647 20.822 1.00 17.78 66 LEU B N 1
ATOM 1772 C CA . LEU B 1 66 ? 19.388 64.826 19.752 1.00 17.91 66 LEU B CA 1
ATOM 1773 C C . LEU B 1 66 ? 20.666 65.443 19.107 1.00 18.43 66 LEU B C 1
ATOM 1774 O O . LEU B 1 66 ? 21.634 64.740 18.744 1.00 17.56 66 LEU B O 1
ATOM 1779 N N . ASP B 1 67 ? 20.678 66.767 18.997 1.00 18.08 67 ASP B N 1
ATOM 1780 C CA . ASP B 1 67 ? 21.902 67.472 18.560 1.00 18.09 67 ASP B CA 1
ATOM 1781 C C . ASP B 1 67 ? 23.103 67.205 19.479 1.00 18.11 67 ASP B C 1
ATOM 1782 O O . ASP B 1 67 ? 24.240 66.855 19.029 1.00 18.34 67 ASP B O 1
ATOM 1787 N N . ALA B 1 68 ? 22.850 67.313 20.775 1.00 16.35 68 ALA B N 1
ATOM 1788 C CA . ALA B 1 68 ? 23.826 66.916 21.748 1.00 18.27 68 ALA B CA 1
ATOM 1789 C C . ALA B 1 68 ? 24.292 65.482 21.593 1.00 19.12 68 ALA B C 1
ATOM 1790 O O . ALA B 1 68 ? 25.492 65.201 21.728 1.00 19.39 68 ALA B O 1
ATOM 1792 N N . LEU B 1 69 ? 23.359 64.572 21.316 1.00 20.71 69 LEU B N 1
ATOM 1793 C CA . LEU B 1 69 ? 23.705 63.168 21.200 1.00 20.55 69 LEU B CA 1
ATOM 1794 C C . LEU B 1 69 ? 24.560 62.899 20.005 1.00 20.88 69 LEU B C 1
ATOM 1795 O O . LEU B 1 69 ? 25.536 62.115 20.110 1.00 19.53 69 LEU B O 1
ATOM 1800 N N . GLN B 1 70 ? 24.197 63.516 18.880 1.00 21.14 70 GLN B N 1
ATOM 1801 C CA . GLN B 1 70 ? 24.976 63.448 17.649 1.00 22.91 70 GLN B CA 1
ATOM 1802 C C . GLN B 1 70 ? 26.450 63.832 17.911 1.00 23.88 70 GLN B C 1
ATOM 1803 O O . GLN B 1 70 ? 27.384 63.111 17.543 1.00 23.31 70 GLN B O 1
ATOM 1809 N N . TYR B 1 71 ? 26.667 64.924 18.627 1.00 24.80 71 TYR B N 1
ATOM 1810 C CA . TYR B 1 71 ? 28.035 65.320 18.960 1.00 24.83 71 TYR B CA 1
ATOM 1811 C C . TYR B 1 71 ? 28.675 64.336 19.956 1.00 25.23 71 TYR B C 1
ATOM 1812 O O . TYR B 1 71 ? 29.834 63.928 19.780 1.00 26.06 71 TYR B O 1
ATOM 1821 N N . ALA B 1 72 ? 27.950 63.930 20.997 1.00 25.62 72 ALA B N 1
ATOM 1822 C CA . ALA B 1 72 ? 28.519 62.979 21.966 1.00 25.49 72 ALA B CA 1
ATOM 1823 C C . ALA B 1 72 ? 28.987 61.673 21.241 1.00 26.50 72 ALA B C 1
ATOM 1824 O O . ALA B 1 72 ? 30.034 61.078 21.543 1.00 25.34 72 ALA B O 1
ATOM 1826 N N . SER B 1 73 ? 28.160 61.217 20.324 1.00 27.27 73 SER B N 1
ATOM 1827 C CA . SER B 1 73 ? 28.401 60.017 19.545 1.00 29.57 73 SER B CA 1
ATOM 1828 C C . SER B 1 73 ? 29.720 60.074 18.805 1.00 30.90 73 SER B C 1
ATOM 1829 O O . SER B 1 73 ? 30.476 59.091 18.762 1.00 31.03 73 SER B O 1
ATOM 1832 N N . ARG B 1 74 ? 30.013 61.216 18.212 1.00 32.70 74 ARG B N 1
ATOM 1833 C CA . ARG B 1 74 ? 31.262 61.343 17.490 1.00 34.14 74 ARG B CA 1
ATOM 1834 C C . ARG B 1 74 ? 32.433 61.472 18.453 1.00 34.13 74 ARG B C 1
ATOM 1835 O O . ARG B 1 74 ? 33.533 61.190 18.060 1.00 34.45 74 ARG B O 1
ATOM 1843 N N . GLU B 1 75 ? 32.197 61.821 19.718 1.00 34.75 75 GLU B N 1
ATOM 1844 C CA . GLU B 1 75 ? 33.251 61.808 20.776 1.00 35.57 75 GLU B CA 1
ATOM 1845 C C . GLU B 1 75 ? 33.406 60.525 21.617 1.00 36.34 75 GLU B C 1
ATOM 1846 O O . GLU B 1 75 ? 34.412 60.393 22.339 1.00 37.32 75 GLU B O 1
ATOM 1852 N N . ALA B 1 76 ? 32.446 59.599 21.572 1.00 36.32 76 ALA B N 1
ATOM 1853 C CA . ALA B 1 76 ? 32.408 58.514 22.568 1.00 36.89 76 ALA B CA 1
ATOM 1854 C C . ALA B 1 76 ? 33.550 57.521 22.320 1.00 37.47 76 ALA B C 1
ATOM 1855 O O . ALA B 1 76 ? 33.802 57.137 21.167 1.00 36.55 76 ALA B O 1
ATOM 1857 N N . ALA B 1 77 ? 34.213 57.116 23.410 1.00 37.77 77 ALA B N 1
ATOM 1858 C CA . ALA B 1 77 ? 35.248 56.084 23.344 1.00 38.30 77 ALA B CA 1
ATOM 1859 C C . ALA B 1 77 ? 34.504 54.805 23.037 1.00 37.96 77 ALA B C 1
ATOM 1860 O O . ALA B 1 77 ? 34.546 54.312 21.902 1.00 40.07 77 ALA B O 1
ATOM 1862 N N . GLY B 1 78 ? 33.738 54.335 24.023 1.00 36.30 78 GLY B N 1
ATOM 1863 C CA . GLY B 1 78 ? 32.986 53.097 23.904 1.00 34.11 78 GLY B CA 1
ATOM 1864 C C . GLY B 1 78 ? 31.489 53.254 23.695 1.00 31.99 78 GLY B C 1
ATOM 1865 O O . GLY B 1 78 ? 31.042 54.221 23.091 1.00 32.12 78 GLY B O 1
ATOM 1866 N N . PRO B 1 79 ? 30.712 52.288 24.192 1.00 28.91 79 PRO B N 1
ATOM 1867 C CA . PRO B 1 79 ? 29.262 52.348 24.090 1.00 27.79 79 PRO B CA 1
ATOM 1868 C C . PRO B 1 79 ? 28.654 53.626 24.678 1.00 25.88 79 PRO B C 1
ATOM 1869 O O . PRO B 1 79 ? 29.056 54.101 25.754 1.00 25.27 79 PRO B O 1
ATOM 1873 N N . LEU B 1 80 ? 27.700 54.187 23.961 1.00 25.18 80 LEU B N 1
ATOM 1874 C CA . LEU B 1 80 ? 26.910 55.325 24.464 1.00 25.28 80 LEU B CA 1
ATOM 1875 C C . LEU B 1 80 ? 25.528 54.801 24.904 1.00 23.30 80 LEU B C 1
ATOM 1876 O O . LEU B 1 80 ? 24.833 54.218 24.134 1.00 23.51 80 LEU B O 1
ATOM 1881 N N . ILE B 1 81 ? 25.214 54.976 26.174 1.00 21.68 81 ILE B N 1
ATOM 1882 C CA . ILE B 1 81 ? 24.014 54.477 26.803 1.00 20.45 81 ILE B CA 1
ATOM 1883 C C . ILE B 1 81 ? 23.069 55.652 27.085 1.00 18.57 81 ILE B C 1
ATOM 1884 O O . ILE B 1 81 ? 23.432 56.583 27.819 1.00 17.97 81 ILE B O 1
ATOM 1889 N N . VAL B 1 82 ? 21.891 55.607 26.461 1.00 15.78 82 VAL B N 1
ATOM 1890 C CA . VAL B 1 82 ? 20.886 56.680 26.558 1.00 14.89 82 VAL B CA 1
ATOM 1891 C C . VAL B 1 82 ? 19.607 56.156 27.230 1.00 16.01 82 VAL B C 1
ATOM 1892 O O . VAL B 1 82 ? 18.823 55.455 26.583 1.00 16.24 82 VAL B O 1
ATOM 1896 N N . PRO B 1 83 ? 19.395 56.455 28.535 1.00 15.66 83 PRO B N 1
ATOM 1897 C CA . PRO B 1 83 ? 18.140 56.152 29.177 1.00 15.71 83 PRO B CA 1
ATOM 1898 C C . PRO B 1 83 ? 17.055 57.232 28.989 1.00 16.20 83 PRO B C 1
ATOM 1899 O O . PRO B 1 83 ? 17.264 58.410 29.269 1.00 16.79 83 PRO B O 1
ATOM 1903 N N . VAL B 1 84 ? 15.884 56.800 28.546 1.00 15.09 84 VAL B N 1
ATOM 1904 C CA . VAL B 1 84 ? 14.737 57.666 28.382 1.00 15.06 84 VAL B CA 1
ATOM 1905 C C . VAL B 1 84 ? 13.529 56.990 29.015 1.00 14.65 84 VAL B C 1
ATOM 1906 O O . VAL B 1 84 ? 13.583 55.812 29.360 1.00 14.90 84 VAL B O 1
ATOM 1910 N N . SER B 1 85 ? 12.478 57.771 29.251 1.00 15.65 85 SER B N 1
ATOM 1911 C CA . SER B 1 85 ? 11.166 57.298 29.687 1.00 15.20 85 SER B CA 1
ATOM 1912 C C . SER B 1 85 ? 10.094 57.960 28.847 1.00 15.31 85 SER B C 1
ATOM 1913 O O . SER B 1 85 ? 9.656 59.053 29.170 1.00 15.34 85 SER B O 1
ATOM 1916 N N . ILE B 1 86 ? 9.680 57.309 27.757 1.00 14.60 86 ILE B N 1
ATOM 1917 C CA . ILE B 1 86 ? 8.680 57.874 26.824 1.00 14.88 86 ILE B CA 1
ATOM 1918 C C . ILE B 1 86 ? 7.532 56.878 26.805 1.00 16.06 86 ILE B C 1
ATOM 1919 O O . ILE B 1 86 ? 7.744 55.686 26.583 1.00 16.08 86 ILE B O 1
ATOM 1924 N N . SER B 1 87 ? 6.313 57.333 27.065 1.00 16.91 87 SER B N 1
ATOM 1925 C CA . SER B 1 87 ? 5.193 56.420 27.063 1.00 18.63 87 SER B CA 1
ATOM 1926 C C . SER B 1 87 ? 4.164 56.894 26.064 1.00 19.45 87 SER B C 1
ATOM 1927 O O . SER B 1 87 ? 3.048 56.421 26.082 1.00 24.49 87 SER B O 1
ATOM 1930 N N . ASP B 1 88 ? 4.504 57.816 25.177 1.00 18.79 88 ASP B N 1
ATOM 1931 C CA . ASP B 1 88 ? 3.565 58.214 24.170 1.00 17.17 88 ASP B CA 1
ATOM 1932 C C . ASP B 1 88 ? 4.111 58.032 22.763 1.00 16.35 88 ASP B C 1
ATOM 1933 O O . ASP B 1 88 ? 5.260 58.371 22.420 1.00 16.15 88 ASP B O 1
ATOM 1938 N N . THR B 1 89 ? 3.245 57.507 21.935 1.00 15.02 89 THR B N 1
ATOM 1939 C CA . THR B 1 89 ? 3.618 57.137 20.593 1.00 13.92 89 THR B CA 1
ATOM 1940 C C . THR B 1 89 ? 4.138 58.333 19.824 1.00 14.02 89 THR B C 1
ATOM 1941 O O . THR B 1 89 ? 5.193 58.224 19.250 1.00 14.55 89 THR B O 1
ATOM 1945 N N . ALA B 1 90 ? 3.421 59.471 19.809 1.00 14.44 90 ALA B N 1
ATOM 1946 C CA . ALA B 1 90 ? 3.871 60.652 19.009 1.00 13.60 90 ALA B CA 1
ATOM 1947 C C . ALA B 1 90 ? 5.320 61.095 19.313 1.00 14.16 90 ALA B C 1
ATOM 1948 O O . ALA B 1 90 ? 6.079 61.337 18.426 1.00 12.51 90 ALA B O 1
ATOM 1950 N N . ARG B 1 91 ? 5.686 61.220 20.570 1.00 11.94 91 ARG B N 1
ATOM 1951 C CA . ARG B 1 91 ? 7.046 61.569 20.921 1.00 14.40 91 ARG B CA 1
ATOM 1952 C C . ARG B 1 91 ? 8.077 60.503 20.585 1.00 14.25 91 ARG B C 1
ATOM 1953 O O . ARG B 1 91 ? 9.145 60.837 20.080 1.00 13.67 91 ARG B O 1
ATOM 1961 N N . HIS B 1 92 ? 7.712 59.230 20.732 1.00 14.76 92 HIS B N 1
ATOM 1962 C CA . HIS B 1 92 ? 8.576 58.140 20.291 1.00 13.55 92 HIS B CA 1
ATOM 1963 C C . HIS B 1 92 ? 8.919 58.262 18.786 1.00 14.15 92 HIS B C 1
ATOM 1964 O O . HIS B 1 92 ? 10.093 58.163 18.431 1.00 11.92 92 HIS B O 1
ATOM 1971 N N . ARG B 1 93 ? 7.919 58.483 17.945 1.00 13.45 93 ARG B N 1
ATOM 1972 C CA . ARG B 1 93 ? 8.135 58.672 16.507 1.00 16.25 93 ARG B CA 1
ATOM 1973 C C . ARG B 1 93 ? 9.001 59.878 16.216 1.00 16.33 93 ARG B C 1
ATOM 1974 O O . ARG B 1 93 ? 9.891 59.776 15.389 1.00 17.39 93 ARG B O 1
ATOM 1982 N N . ARG B 1 94 ? 8.794 60.983 16.931 1.00 15.92 94 ARG B N 1
ATOM 1983 C CA . ARG B 1 94 ? 9.588 62.180 16.698 1.00 17.01 94 ARG B CA 1
ATOM 1984 C C . ARG B 1 94 ? 11.051 61.952 17.061 1.00 16.68 94 ARG B C 1
ATOM 1985 O O . ARG B 1 94 ? 11.976 62.386 16.330 1.00 16.95 94 ARG B O 1
ATOM 1993 N N . LEU B 1 95 ? 11.281 61.244 18.154 1.00 16.26 95 LEU B N 1
ATOM 1994 C CA . LEU B 1 95 ? 12.620 60.803 18.523 1.00 14.93 95 LEU B CA 1
ATOM 1995 C C . LEU B 1 95 ? 13.261 59.876 17.483 1.00 16.49 95 LEU B C 1
ATOM 1996 O O . LEU B 1 95 ? 14.368 60.137 17.050 1.00 17.00 95 LEU B O 1
ATOM 2009 N N . SER B 1 97 ? 12.573 59.342 14.266 1.00 19.44 97 SER B N 1
ATOM 2010 C CA . SER B 1 97 ? 12.850 60.025 13.011 1.00 20.92 97 SER B CA 1
ATOM 2011 C C . SER B 1 97 ? 13.924 61.128 13.173 1.00 20.70 97 SER B C 1
ATOM 2012 O O . SER B 1 97 ? 14.694 61.388 12.246 1.00 19.72 97 SER B O 1
ATOM 2015 N N . GLY B 1 98 ? 14.042 61.730 14.353 1.00 19.04 98 GLY B N 1
ATOM 2016 C CA . GLY B 1 98 ? 15.095 62.733 14.575 1.00 18.51 98 GLY B CA 1
ATOM 2017 C C . GLY B 1 98 ? 16.474 62.096 14.621 1.00 19.03 98 GLY B C 1
ATOM 2018 O O . GLY B 1 98 ? 17.451 62.671 14.103 1.00 18.90 98 GLY B O 1
ATOM 2019 N N . LEU B 1 99 ? 16.553 60.903 15.207 1.00 18.99 99 LEU B N 1
ATOM 2020 C CA . LEU B 1 99 ? 17.760 60.066 15.159 1.00 19.56 99 LEU B CA 1
ATOM 2021 C C . LEU B 1 99 ? 18.127 59.717 13.697 1.00 21.83 99 LEU B C 1
ATOM 2022 O O . LEU B 1 99 ? 19.278 59.877 13.329 1.00 21.13 99 LEU B O 1
ATOM 2027 N N . LYS B 1 100 ? 17.171 59.215 12.916 1.00 22.99 100 LYS B N 1
ATOM 2028 C CA . LYS B 1 100 ? 17.386 58.943 11.472 1.00 25.71 100 LYS B CA 1
ATOM 2029 C C . LYS B 1 100 ? 17.872 60.178 10.673 1.00 26.48 100 LYS B C 1
ATOM 2030 O O . LYS B 1 100 ? 18.843 60.089 9.907 1.00 26.64 100 LYS B O 1
ATOM 2036 N N . ASP B 1 101 ? 17.212 61.314 10.857 1.00 26.90 101 ASP B N 1
ATOM 2037 C CA . ASP B 1 101 ? 17.617 62.573 10.245 1.00 28.38 101 ASP B CA 1
ATOM 2038 C C . ASP B 1 101 ? 19.064 62.932 10.534 1.00 27.56 101 ASP B C 1
ATOM 2039 O O . ASP B 1 101 ? 19.718 63.555 9.705 1.00 28.66 101 ASP B O 1
ATOM 2044 N N . ARG B 1 102 ? 19.565 62.581 11.721 1.00 26.23 102 ARG B N 1
ATOM 2045 C CA . ARG B 1 102 ? 20.919 62.921 12.119 1.00 25.09 102 ARG B CA 1
ATOM 2046 C C . ARG B 1 102 ? 21.942 61.826 11.752 1.00 25.96 102 ARG B C 1
ATOM 2047 O O . ARG B 1 102 ? 23.071 61.890 12.205 1.00 26.32 102 ARG B O 1
ATOM 2055 N N . GLY B 1 103 ? 21.517 60.819 10.981 1.00 26.28 103 GLY B N 1
ATOM 2056 C CA . GLY B 1 103 ? 22.357 59.683 10.603 1.00 26.79 103 GLY B CA 1
ATOM 2057 C C . GLY B 1 103 ? 22.797 58.780 11.730 1.00 27.42 103 GLY B C 1
ATOM 2058 O O . GLY B 1 103 ? 23.800 58.076 11.613 1.00 27.51 103 GLY B O 1
ATOM 2059 N N . LEU B 1 104 ? 22.024 58.767 12.809 1.00 26.77 104 LEU B N 1
ATOM 2060 C CA . LEU B 1 104 ? 22.345 57.992 13.990 1.00 27.89 104 LEU B CA 1
ATOM 2061 C C . LEU B 1 104 ? 21.561 56.681 14.007 1.00 28.46 104 LEU B C 1
ATOM 2062 O O . LEU B 1 104 ? 20.345 56.699 13.998 1.00 29.35 104 LEU B O 1
ATOM 2067 N N . SER B 1 105 ? 22.277 55.558 14.042 1.00 29.37 105 SER B N 1
ATOM 2068 C CA . SER B 1 105 ? 21.686 54.246 14.217 1.00 29.51 105 SER B CA 1
ATOM 2069 C C . SER B 1 105 ? 21.886 53.806 15.661 1.00 28.10 105 SER B C 1
ATOM 2070 O O . SER B 1 105 ? 22.998 53.720 16.128 1.00 29.90 105 SER B O 1
ATOM 2073 N N . VAL B 1 106 ? 20.793 53.564 16.370 1.00 25.09 106 VAL B N 1
ATOM 2074 C CA . VAL B 1 106 ? 20.853 53.227 17.765 1.00 22.68 106 VAL B CA 1
ATOM 2075 C C . VAL B 1 106 ? 20.180 51.879 17.907 1.00 20.98 106 VAL B C 1
ATOM 2076 O O . VAL B 1 106 ? 19.349 51.515 17.090 1.00 18.93 106 VAL B O 1
ATOM 2080 N N . HIS B 1 107 ? 20.557 51.148 18.945 1.00 19.63 107 HIS B N 1
ATOM 2081 C CA . HIS B 1 107 ? 19.864 49.949 19.374 1.00 19.77 107 HIS B CA 1
ATOM 2082 C C . HIS B 1 107 ? 18.844 50.405 20.416 1.00 18.22 107 HIS B C 1
ATOM 2083 O O . HIS B 1 107 ? 19.179 50.683 21.560 1.00 18.70 107 HIS B O 1
ATOM 2090 N N . HIS B 1 108 ? 17.598 50.487 19.999 1.00 18.03 108 HIS B N 1
ATOM 2091 C CA . HIS B 1 108 ? 16.538 51.030 20.835 1.00 17.65 108 HIS B CA 1
ATOM 2092 C C . HIS B 1 108 ? 15.618 49.920 21.327 1.00 17.02 108 HIS B C 1
ATOM 2093 O O . HIS B 1 108 ? 15.120 49.056 20.545 1.00 15.91 108 HIS B O 1
ATOM 2100 N N . PHE B 1 109 ? 15.418 49.950 22.638 1.00 15.36 109 PHE B N 1
ATOM 2101 C CA . PHE B 1 109 ? 14.605 48.956 23.333 1.00 14.30 109 PHE B CA 1
ATOM 2102 C C . PHE B 1 109 ? 13.519 49.648 24.110 1.00 14.18 109 PHE B C 1
ATOM 2103 O O . PHE B 1 109 ? 13.732 50.749 24.648 1.00 15.34 109 PHE B O 1
ATOM 2111 N N . THR B 1 110 ? 12.350 49.027 24.145 1.00 12.92 110 THR B N 1
ATOM 2112 C CA . THR B 1 110 ? 11.290 49.426 25.059 1.00 13.07 110 THR B CA 1
ATOM 2113 C C . THR B 1 110 ? 11.046 48.287 26.038 1.00 12.84 110 THR B C 1
ATOM 2114 O O . THR B 1 110 ? 10.631 47.221 25.677 1.00 12.32 110 THR B O 1
ATOM 2118 N N . LEU B 1 111 ? 11.272 48.558 27.324 1.00 11.98 111 LEU B N 1
ATOM 2119 C CA . LEU B 1 111 ? 11.028 47.562 28.359 1.00 12.70 111 LEU B CA 1
ATOM 2120 C C . LEU B 1 111 ? 9.556 47.440 28.682 1.00 11.93 111 LEU B C 1
ATOM 2121 O O . LEU B 1 111 ? 8.865 48.443 28.866 1.00 12.04 111 LEU B O 1
ATOM 2126 N N . ILE B 1 112 ? 9.075 46.200 28.701 1.00 12.33 112 ILE B N 1
ATOM 2127 C CA . ILE B 1 112 ? 7.711 45.881 28.907 1.00 13.17 112 ILE B CA 1
ATOM 2128 C C . ILE B 1 112 ? 7.634 45.192 30.262 1.00 14.50 112 ILE B C 1
ATOM 2129 O O . ILE B 1 112 ? 7.866 43.994 30.354 1.00 15.37 112 ILE B O 1
ATOM 2134 N N . ALA B 1 113 ? 7.277 45.964 31.298 1.00 14.03 113 ALA B N 1
ATOM 2135 C CA . ALA B 1 113 ? 7.251 45.487 32.685 1.00 14.79 113 ALA B CA 1
ATOM 2136 C C . ALA B 1 113 ? 5.847 45.061 33.023 1.00 15.21 113 ALA B C 1
ATOM 2137 O O . ALA B 1 113 ? 4.881 45.668 32.536 1.00 16.34 113 ALA B O 1
ATOM 2139 N N . PRO B 1 114 ? 5.705 44.086 33.919 1.00 16.01 114 PRO B N 1
ATOM 2140 C CA . PRO B 1 114 ? 4.376 43.728 34.349 1.00 16.40 114 PRO B CA 1
ATOM 2141 C C . PRO B 1 114 ? 3.674 44.860 35.096 1.00 15.59 114 PRO B C 1
ATOM 2142 O O . PRO B 1 114 ? 4.335 45.667 35.756 1.00 16.41 114 PRO B O 1
ATOM 2146 N N . LEU B 1 115 ? 2.364 44.914 34.974 1.00 16.01 115 LEU B N 1
ATOM 2147 C CA . LEU B 1 115 ? 1.566 45.945 35.605 1.00 15.87 115 LEU B CA 1
ATOM 2148 C C . LEU B 1 115 ? 1.961 46.186 37.086 1.00 16.75 115 LEU B C 1
ATOM 2149 O O . LEU B 1 115 ? 2.055 47.363 37.494 1.00 16.13 115 LEU B O 1
ATOM 2154 N N . ASN B 1 116 ? 2.131 45.109 37.870 1.00 17.36 116 ASN B N 1
ATOM 2155 C CA . ASN B 1 116 ? 2.410 45.283 39.317 1.00 19.49 116 ASN B CA 1
ATOM 2156 C C . ASN B 1 116 ? 3.712 46.023 39.534 1.00 18.52 116 ASN B C 1
ATOM 2157 O O . ASN B 1 116 ? 3.833 46.818 40.467 1.00 19.12 116 ASN B O 1
ATOM 2162 N N . VAL B 1 117 ? 4.710 45.743 38.709 1.00 17.85 117 VAL B N 1
ATOM 2163 C CA . VAL B 1 117 ? 5.986 46.410 38.823 1.00 17.47 117 VAL B CA 1
ATOM 2164 C C . VAL B 1 117 ? 5.850 47.911 38.513 1.00 17.20 117 VAL B C 1
ATOM 2165 O O . VAL B 1 117 ? 6.374 48.769 39.226 1.00 16.59 117 VAL B O 1
ATOM 2169 N N . VAL B 1 118 ? 5.070 48.237 37.481 1.00 15.33 118 VAL B N 1
ATOM 2170 C CA . VAL B 1 118 ? 4.819 49.630 37.105 1.00 14.45 118 VAL B CA 1
ATOM 2171 C C . VAL B 1 118 ? 4.038 50.383 38.204 1.00 15.70 118 VAL B C 1
ATOM 2172 O O . VAL B 1 118 ? 4.395 51.508 38.537 1.00 16.61 118 VAL B O 1
ATOM 2176 N N . LEU B 1 119 ? 2.985 49.776 38.759 1.00 16.20 119 LEU B N 1
ATOM 2177 C CA . LEU B 1 119 ? 2.230 50.353 39.888 1.00 16.75 119 LEU B CA 1
ATOM 2178 C C . LEU B 1 119 ? 3.108 50.598 41.122 1.00 18.49 119 LEU B C 1
ATOM 2179 O O . LEU B 1 119 ? 2.988 51.665 41.757 1.00 18.71 119 LEU B O 1
ATOM 2184 N N . GLU B 1 120 ? 3.970 49.646 41.456 1.00 18.97 120 GLU B N 1
ATOM 2185 C CA . GLU B 1 120 ? 4.987 49.858 42.498 1.00 20.72 120 GLU B CA 1
ATOM 2186 C C . GLU B 1 120 ? 5.842 51.117 42.232 1.00 21.01 120 GLU B C 1
ATOM 2187 O O . GLU B 1 120 ? 6.107 51.891 43.165 1.00 21.71 120 GLU B O 1
ATOM 2193 N N . ARG B 1 121 ? 6.301 51.347 40.984 1.00 19.07 121 ARG B N 1
ATOM 2194 C CA . ARG B 1 121 ? 7.005 52.547 40.679 1.00 19.98 121 ARG B CA 1
ATOM 2195 C C . ARG B 1 121 ? 6.134 53.801 40.864 1.00 20.23 121 ARG B C 1
ATOM 2196 O O . ARG B 1 121 ? 6.602 54.810 41.409 1.00 17.48 121 ARG B O 1
ATOM 2204 N N . LEU B 1 122 ? 4.891 53.754 40.412 1.00 18.92 122 LEU B N 1
ATOM 2205 C CA . LEU B 1 122 ? 3.966 54.897 40.527 1.00 19.12 122 LEU B CA 1
ATOM 2206 C C . LEU B 1 122 ? 3.533 55.170 41.991 1.00 20.87 122 LEU B C 1
ATOM 2207 O O . LEU B 1 122 ? 3.113 56.286 42.322 1.00 21.25 122 LEU B O 1
ATOM 2212 N N . ARG B 1 123 ? 3.602 54.165 42.838 1.00 21.33 123 ARG B N 1
ATOM 2213 C CA A ARG B 1 123 ? 3.189 54.353 44.225 0.60 21.50 123 ARG B CA 1
ATOM 2214 C CA B ARG B 1 123 ? 3.170 54.256 44.238 0.40 22.67 123 ARG B CA 1
ATOM 2215 C C . ARG B 1 123 ? 4.353 54.500 45.201 1.00 23.49 123 ARG B C 1
ATOM 2216 O O . ARG B 1 123 ? 4.153 54.558 46.421 1.00 24.93 123 ARG B O 1
ATOM 2231 N N . ARG B 1 124 ? 5.567 54.594 44.688 1.00 24.94 124 ARG B N 1
ATOM 2232 C CA . ARG B 1 124 ? 6.744 54.661 45.577 1.00 27.17 124 ARG B CA 1
ATOM 2233 C C . ARG B 1 124 ? 6.832 56.018 46.290 1.00 26.89 124 ARG B C 1
ATOM 2234 O O . ARG B 1 124 ? 6.304 56.993 45.802 1.00 25.94 124 ARG B O 1
ATOM 2242 N N . ASP B 1 125 ? 7.513 56.062 47.435 1.00 25.88 125 ASP B N 1
ATOM 2243 C CA . ASP B 1 125 ? 7.711 57.335 48.174 1.00 26.29 125 ASP B CA 1
ATOM 2244 C C . ASP B 1 125 ? 6.377 57.925 48.644 1.00 24.47 125 ASP B C 1
ATOM 2245 O O . ASP B 1 125 ? 6.211 59.130 48.757 1.00 24.56 125 ASP B O 1
ATOM 2250 N N . GLY B 1 126 ? 5.437 57.034 48.916 1.00 24.04 126 GLY B N 1
ATOM 2251 C CA . GLY B 1 126 ? 4.109 57.404 49.373 1.00 24.13 126 GLY B CA 1
ATOM 2252 C C . GLY B 1 126 ? 3.209 58.126 48.371 1.00 23.71 126 GLY B C 1
ATOM 2253 O O . GLY B 1 126 ? 2.210 58.706 48.755 1.00 22.80 126 GLY B O 1
ATOM 2254 N N . GLN B 1 127 ? 3.533 58.041 47.084 1.00 24.12 127 GLN B N 1
ATOM 2255 C CA . GLN B 1 127 ? 2.769 58.737 46.041 1.00 23.35 127 GLN B CA 1
ATOM 2256 C C . GLN B 1 127 ? 1.327 58.202 46.025 1.00 24.39 127 GLN B C 1
ATOM 2257 O O . GLN B 1 127 ? 1.085 57.024 46.249 1.00 25.08 127 GLN B O 1
ATOM 2263 N N . PRO B 1 128 ? 0.336 59.082 45.790 1.00 25.05 128 PRO B N 1
ATOM 2264 C CA . PRO B 1 128 ? -1.034 58.638 45.940 1.00 24.71 128 PRO B CA 1
ATOM 2265 C C . PRO B 1 128 ? -1.529 57.710 44.815 1.00 25.18 128 PRO B C 1
ATOM 2266 O O . PRO B 1 128 ? -0.884 57.533 43.755 1.00 23.86 128 PRO B O 1
ATOM 2270 N N . GLN B 1 129 ? -2.699 57.136 45.067 1.00 25.49 129 GLN B N 1
ATOM 2271 C CA . GLN B 1 129 ? -3.236 56.103 44.173 1.00 26.56 129 GLN B CA 1
ATOM 2272 C C . GLN B 1 129 ? -3.506 56.638 42.772 1.00 25.27 129 GLN B C 1
ATOM 2273 O O . GLN B 1 129 ? -3.797 57.842 42.595 1.00 24.34 129 GLN B O 1
ATOM 2279 N N . VAL B 1 130 ? -3.398 55.721 41.797 1.00 23.42 130 VAL B N 1
ATOM 2280 C CA . VAL B 1 130 ? -3.641 56.008 40.374 1.00 23.58 130 VAL B CA 1
ATOM 2281 C C . VAL B 1 130 ? -4.749 55.116 39.813 1.00 22.73 130 VAL B C 1
ATOM 2282 O O . VAL B 1 130 ? -5.062 54.121 40.384 1.00 23.18 130 VAL B O 1
ATOM 2286 N N . ASN B 1 131 ? -5.389 55.540 38.730 1.00 21.87 131 ASN B N 1
ATOM 2287 C CA . ASN B 1 131 ? -6.352 54.709 38.032 1.00 21.80 131 ASN B CA 1
ATOM 2288 C C . ASN B 1 131 ? -5.586 53.588 37.308 1.00 19.90 131 ASN B C 1
ATOM 2289 O O . ASN B 1 131 ? -4.834 53.848 36.383 1.00 18.22 131 ASN B O 1
ATOM 2294 N N . VAL B 1 132 ? -5.804 52.372 37.740 1.00 19.47 132 VAL B N 1
ATOM 2295 C CA . VAL B 1 132 ? -5.047 51.188 37.274 1.00 20.21 132 VAL B CA 1
ATOM 2296 C C . VAL B 1 132 ? -5.395 50.915 35.809 1.00 20.03 132 VAL B C 1
ATOM 2297 O O . VAL B 1 132 ? -4.526 50.515 35.027 1.00 20.09 132 VAL B O 1
ATOM 2301 N N . GLY B 1 133 ? -6.651 51.170 35.460 1.00 20.42 133 GLY B N 1
ATOM 2302 C CA . GLY B 1 133 ? -7.130 51.092 34.084 1.00 21.04 133 GLY B CA 1
ATOM 2303 C C . GLY B 1 133 ? -6.390 52.019 33.184 1.00 19.88 133 GLY B C 1
ATOM 2304 O O . GLY B 1 133 ? -5.997 51.669 32.050 1.00 21.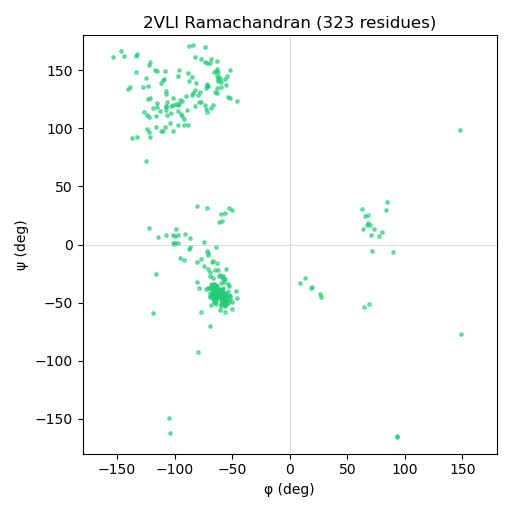77 133 GLY B O 1
ATOM 2305 N N . THR B 1 134 ? -6.111 53.206 33.687 1.00 20.57 134 THR B N 1
ATOM 2306 C CA . THR B 1 134 ? -5.368 54.177 32.918 1.00 18.97 134 THR B CA 1
ATOM 2307 C C . THR B 1 134 ? -3.934 53.746 32.656 1.00 18.00 134 THR B C 1
ATOM 2308 O O . THR B 1 134 ? -3.398 53.931 31.531 1.00 14.14 134 THR B O 1
ATOM 2312 N N . VAL B 1 135 ? -3.275 53.227 33.694 1.00 14.94 135 VAL B N 1
ATOM 2313 C CA . VAL B 1 135 ? -1.911 52.747 33.547 1.00 14.02 135 VAL B CA 1
ATOM 2314 C C . VAL B 1 135 ? -1.887 51.573 32.549 1.00 14.77 135 VAL B C 1
ATOM 2315 O O . VAL B 1 135 ? -1.075 51.564 31.645 1.00 15.62 135 VAL B O 1
ATOM 2319 N N . GLU B 1 136 ? -2.792 50.607 32.724 1.00 15.40 136 GLU B N 1
ATOM 2320 C CA . GLU B 1 136 ? -2.841 49.449 31.871 1.00 15.96 136 GLU B CA 1
ATOM 2321 C C . GLU B 1 136 ? -3.003 49.888 30.387 1.00 14.48 136 GLU B C 1
ATOM 2322 O O . GLU B 1 136 ? -2.345 49.394 29.490 1.00 14.02 136 GLU B O 1
ATOM 2328 N N . ASP B 1 137 ? -3.837 50.857 30.154 1.00 15.63 137 ASP B N 1
ATOM 2329 C CA . ASP B 1 137 ? -4.072 51.324 28.788 1.00 15.15 137 ASP B CA 1
ATOM 2330 C C . ASP B 1 137 ? -2.815 51.930 28.130 1.00 15.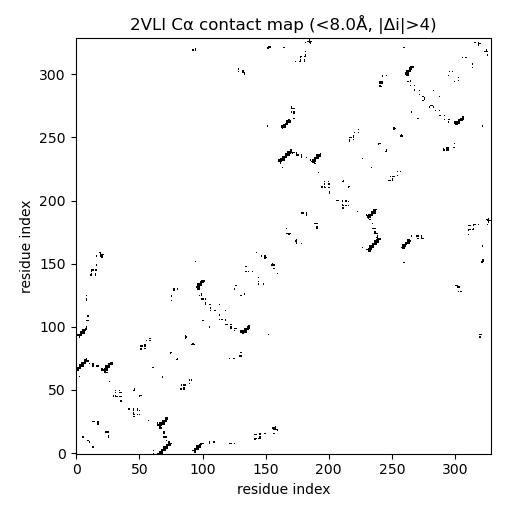89 137 ASP B C 1
ATOM 2331 O O . ASP B 1 137 ? -2.589 51.792 26.905 1.00 12.86 137 ASP B O 1
ATOM 2336 N N . ARG B 1 138 ? -2.010 52.611 28.941 1.00 14.59 138 ARG B N 1
ATOM 2337 C CA A ARG B 1 138 ? -0.724 53.151 28.508 0.30 14.72 138 ARG B CA 1
ATOM 2338 C CA B ARG B 1 138 ? -0.729 53.151 28.482 0.70 15.57 138 ARG B CA 1
ATOM 2339 C C . ARG B 1 138 ? 0.272 52.018 28.229 1.00 15.13 138 ARG B C 1
ATOM 2340 O O . ARG B 1 138 ? 0.986 52.018 27.200 1.00 13.29 138 ARG B O 1
ATOM 2355 N N . LEU B 1 139 ? 0.292 51.009 29.108 1.00 14.50 139 LEU B N 1
ATOM 2356 C CA . LEU B 1 139 ? 1.212 49.878 28.890 1.00 13.94 139 LEU B CA 1
ATOM 2357 C C . LEU B 1 139 ? 0.833 49.053 27.662 1.00 13.20 139 LEU B C 1
ATOM 2358 O O . LEU B 1 139 ? 1.684 48.611 26.931 1.00 15.27 139 LEU B O 1
ATOM 2363 N N . ASN B 1 140 ? -0.456 48.949 27.400 1.00 13.32 140 ASN B N 1
ATOM 2364 C CA . ASN B 1 140 ? -0.962 48.333 26.136 1.00 13.34 140 ASN B CA 1
ATOM 2365 C C . ASN B 1 140 ? -0.519 49.044 24.852 1.00 12.92 140 ASN B C 1
ATOM 2366 O O . ASN B 1 140 ? -0.178 48.384 23.862 1.00 13.99 140 ASN B O 1
ATOM 2371 N N . GLU B 1 141 ? -0.499 50.369 24.905 1.00 13.71 141 GLU B N 1
ATOM 2372 C CA . GLU B 1 141 ? 0.116 51.193 23.887 1.00 13.44 141 GLU B CA 1
ATOM 2373 C C . GLU B 1 141 ? 1.552 50.823 23.615 1.00 13.10 141 GLU B C 1
ATOM 2374 O O . GLU B 1 141 ? 1.929 50.694 22.478 1.00 11.43 141 GLU B O 1
ATOM 2380 N N . LEU B 1 142 ? 2.357 50.724 24.669 1.00 10.26 142 LEU B N 1
ATOM 2381 C CA . LEU B 1 142 ? 3.724 50.373 24.5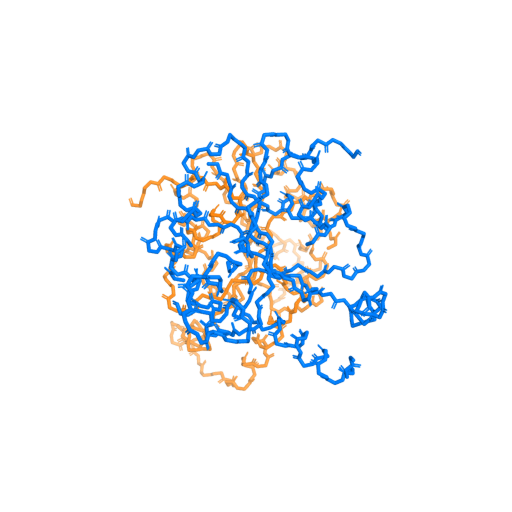75 1.00 11.24 142 LEU B CA 1
ATOM 2382 C C . LEU B 1 142 ? 4.017 49.019 23.971 1.00 11.41 142 LEU B C 1
ATOM 2383 O O . LEU B 1 142 ? 5.080 48.836 23.392 1.00 12.58 142 LEU B O 1
ATOM 2388 N N . ARG B 1 143 ? 3.072 48.095 24.073 1.00 13.08 143 ARG B N 1
ATOM 2389 C CA . ARG B 1 143 ? 3.176 46.761 23.499 1.00 13.68 143 ARG B CA 1
ATOM 2390 C C . ARG B 1 143 ? 2.934 46.773 22.031 1.00 14.19 143 ARG B C 1
ATOM 2391 O O . ARG B 1 143 ? 3.245 45.818 21.332 1.00 14.48 143 ARG B O 1
ATOM 2399 N N . GLY B 1 144 ? 2.425 47.868 21.532 1.00 15.27 144 GLY B N 1
ATOM 2400 C CA . GLY B 1 144 ? 2.452 48.078 20.098 1.00 15.24 144 GLY B CA 1
ATOM 2401 C C . GLY B 1 144 ? 3.835 48.008 19.508 1.00 15.67 144 GLY B C 1
ATOM 2402 O O . GLY B 1 144 ? 4.852 48.506 20.031 1.00 14.71 144 GLY B O 1
ATOM 2403 N N . GLU B 1 145 ? 3.859 47.429 18.316 1.00 16.44 145 GLU B N 1
ATOM 2404 C CA . GLU B 1 145 ? 5.085 47.199 17.617 1.00 15.72 145 GLU B CA 1
ATOM 2405 C C . GLU B 1 145 ? 5.703 48.487 17.095 1.00 15.81 145 GLU B C 1
ATOM 2406 O O . GLU B 1 145 ? 6.843 48.446 16.660 1.00 15.09 145 GLU B O 1
ATOM 2412 N N . GLN B 1 146 ? 4.995 49.633 17.209 1.00 13.10 146 GLN B N 1
ATOM 2413 C CA . GLN B 1 146 ? 5.649 50.912 16.920 1.00 13.61 146 GLN B CA 1
ATOM 2414 C C . GLN B 1 146 ? 6.743 51.223 17.956 1.00 13.37 146 GLN B C 1
ATOM 2415 O O . GLN B 1 146 ? 7.584 52.080 17.729 1.00 13.60 146 GLN B O 1
ATOM 2421 N N . PHE B 1 147 ? 6.747 50.490 19.073 1.00 12.82 147 PHE B N 1
ATOM 2422 C CA . PHE B 1 147 ? 7.763 50.631 20.119 1.00 12.50 147 PHE B CA 1
ATOM 2423 C C . PHE B 1 147 ? 8.879 49.585 20.085 1.00 14.36 147 PHE B C 1
ATOM 2424 O O . PHE B 1 147 ? 9.737 49.541 20.983 1.00 15.01 147 PHE B O 1
ATOM 2432 N N . GLN B 1 148 ? 8.926 48.751 19.056 1.00 14.60 148 GLN B N 1
ATOM 2433 C CA . GLN B 1 148 ? 10.002 47.768 18.936 1.00 16.14 148 GLN B CA 1
ATOM 2434 C C . GLN B 1 148 ? 11.383 48.376 19.062 1.00 15.58 148 GLN B C 1
ATOM 2435 O O . GLN B 1 148 ? 11.550 49.534 18.699 1.00 17.15 148 GLN B O 1
ATOM 2441 N N . THR B 1 149 ? 12.402 47.653 19.570 1.00 14.93 149 THR B N 1
ATOM 2442 C CA . THR B 1 149 ? 12.348 46.282 20.058 1.00 14.33 149 THR B CA 1
ATOM 2443 C C . THR B 1 149 ? 11.826 46.219 21.526 1.00 14.98 149 THR B C 1
ATOM 2444 O O . THR B 1 149 ? 12.318 46.978 22.361 1.00 16.13 149 THR B O 1
ATOM 2448 N N . HIS B 1 150 ? 10.881 45.321 21.810 1.00 13.90 150 HIS B N 1
ATOM 2449 C CA . HIS B 1 150 ? 10.386 45.099 23.155 1.00 14.68 150 HIS B CA 1
ATOM 2450 C C . HIS B 1 150 ? 11.316 44.113 23.877 1.00 15.20 150 HIS B C 1
ATOM 2451 O O . HIS B 1 150 ? 11.867 43.170 23.290 1.00 15.39 150 HIS B O 1
ATOM 2458 N N . ILE B 1 151 ? 11.497 44.331 25.147 1.00 15.44 151 ILE B N 1
ATOM 2459 C CA . ILE B 1 151 ? 12.026 43.307 26.049 1.00 15.32 151 ILE B CA 1
ATOM 2460 C C . ILE B 1 151 ? 11.002 43.119 27.191 1.00 15.32 151 ILE B C 1
ATOM 2461 O O . ILE B 1 151 ? 10.782 44.051 28.003 1.00 14.76 151 ILE B O 1
ATOM 2466 N N . ASP B 1 152 ? 10.351 41.942 27.220 1.00 15.49 152 ASP B N 1
ATOM 2467 C CA . ASP B 1 152 ? 9.446 41.593 28.312 1.00 16.62 152 ASP B CA 1
ATOM 2468 C C . ASP B 1 152 ? 10.350 41.297 29.505 1.00 16.90 152 ASP B C 1
ATOM 2469 O O . ASP B 1 152 ? 11.209 40.389 29.469 1.00 15.69 152 ASP B O 1
ATOM 2474 N N . THR B 1 153 ? 10.211 42.122 30.545 1.00 17.38 153 THR B N 1
ATOM 2475 C CA . THR B 1 153 ? 11.046 41.990 31.729 1.00 17.56 153 THR B CA 1
ATOM 2476 C C . THR B 1 153 ? 10.348 41.238 32.873 1.00 18.90 153 THR B C 1
ATOM 2477 O O . THR B 1 153 ? 10.873 41.219 33.970 1.00 18.56 153 THR B O 1
ATOM 2481 N N . ALA B 1 154 ? 9.225 40.561 32.613 1.00 19.33 154 ALA B N 1
ATOM 2482 C CA . ALA B 1 154 ? 8.586 39.718 33.613 1.00 19.02 154 ALA B CA 1
ATOM 2483 C C . ALA B 1 154 ? 9.583 38.708 34.191 1.00 21.33 154 ALA B C 1
ATOM 2484 O O . ALA B 1 154 ? 10.276 38.006 33.447 1.00 19.22 154 ALA B O 1
ATOM 2486 N N . GLY B 1 155 ? 9.693 38.682 35.529 1.00 22.59 155 GLY B N 1
ATOM 2487 C CA . GLY B 1 155 ? 10.635 37.793 36.221 1.00 23.77 155 GLY B CA 1
ATOM 2488 C C . GLY B 1 155 ? 12.128 38.074 36.123 1.00 25.65 155 GLY B C 1
ATOM 2489 O O . GLY B 1 155 ? 12.948 37.272 36.559 1.00 25.34 155 GLY B O 1
ATOM 2490 N N . LEU B 1 156 ? 12.509 39.209 35.557 1.00 27.25 156 LEU B N 1
ATOM 2491 C CA . LEU B 1 156 ? 13.907 39.532 35.432 1.00 27.85 156 LEU B CA 1
ATOM 2492 C C . LEU B 1 156 ? 14.231 40.662 36.381 1.00 28.41 156 LEU B C 1
ATOM 2493 O O . LEU B 1 156 ? 13.416 41.552 36.614 1.00 28.04 156 LEU B O 1
ATOM 2498 N N . GLY B 1 157 ? 15.423 40.577 36.966 1.00 29.49 157 GLY B N 1
ATOM 2499 C CA . GLY B 1 157 ? 16.028 41.685 37.711 1.00 30.66 157 GLY B CA 1
ATOM 2500 C C . GLY B 1 157 ? 16.818 42.573 36.773 1.00 31.45 157 GLY B C 1
ATOM 2501 O O . GLY B 1 157 ? 17.017 42.239 35.588 1.00 29.84 157 GLY B O 1
ATOM 2502 N N . THR B 1 158 ? 17.252 43.715 37.295 1.00 32.60 158 THR B N 1
ATOM 2503 C CA . THR B 1 158 ? 17.986 44.682 36.498 1.00 33.85 158 THR B CA 1
ATOM 2504 C C . THR B 1 158 ? 19.253 44.116 35.906 1.00 33.51 158 THR B C 1
ATOM 2505 O O . THR B 1 158 ? 19.585 44.426 34.780 1.00 33.71 158 THR B O 1
ATOM 2509 N N . GLN B 1 159 ? 19.984 43.309 36.673 1.00 33.96 159 GLN B N 1
ATOM 2510 C CA . GLN B 1 159 ? 21.171 42.643 36.159 1.00 33.42 159 GLN B CA 1
ATOM 2511 C C . GLN B 1 159 ? 20.807 41.799 34.948 1.00 31.72 159 GLN B C 1
ATOM 2512 O O . GLN B 1 159 ? 21.524 41.789 33.933 1.00 31.02 159 GLN B O 1
ATOM 2518 N N . GLN B 1 160 ? 19.690 41.079 35.039 1.00 29.70 160 GLN B N 1
ATOM 2519 C CA . GLN B 1 160 ? 19.298 40.150 33.969 1.00 29.12 160 GLN B CA 1
ATOM 2520 C C . GLN B 1 160 ? 18.840 40.922 32.692 1.00 26.18 160 GLN B C 1
ATOM 2521 O O . GLN B 1 160 ? 19.208 40.564 31.559 1.00 26.67 160 GLN B O 1
ATOM 2527 N N . VAL B 1 161 ? 18.155 42.040 32.878 1.00 24.55 161 VAL B N 1
ATOM 2528 C CA . VAL B 1 161 ? 17.767 42.943 31.726 1.00 24.07 161 VAL B CA 1
ATOM 2529 C C . VAL B 1 161 ? 19.014 43.521 31.015 1.00 23.39 161 VAL B C 1
ATOM 2530 O O . VAL B 1 161 ? 19.144 43.499 29.776 1.00 20.91 161 VAL B O 1
ATOM 2534 N N . ALA B 1 162 ? 19.966 43.990 31.828 1.00 23.53 162 ALA B N 1
ATOM 2535 C CA . ALA B 1 162 ? 21.222 44.519 31.337 1.00 23.13 162 ALA B CA 1
ATOM 2536 C C . ALA B 1 162 ? 21.976 43.454 30.528 1.00 23.08 162 ALA B C 1
ATOM 2537 O O . ALA B 1 162 ? 22.486 43.704 29.419 1.00 20.91 162 ALA B O 1
ATOM 2539 N N . GLU B 1 163 ? 21.993 42.233 31.066 1.00 24.22 163 GLU B N 1
ATOM 2540 C CA . GLU B 1 163 ? 22.634 41.107 30.376 1.00 25.11 163 GLU B CA 1
ATOM 2541 C C . GLU B 1 163 ? 21.951 40.793 29.056 1.00 24.89 163 GLU B C 1
ATOM 2542 O O . GLU B 1 163 ? 22.596 40.527 28.067 1.00 25.87 163 GLU B O 1
ATOM 2548 N N . GLN B 1 164 ? 20.630 40.827 29.045 1.00 25.12 164 GLN B N 1
ATOM 2549 C CA . GLN B 1 164 ? 19.894 40.584 27.832 1.00 25.09 164 GLN B CA 1
ATOM 2550 C C . GLN B 1 164 ? 20.119 41.632 26.729 1.00 24.02 164 GLN B C 1
ATOM 2551 O O . GLN B 1 164 ? 20.322 41.298 25.525 1.00 22.35 164 GLN B O 1
ATOM 2557 N N . ILE B 1 165 ? 20.075 42.899 27.121 1.00 23.50 165 ILE B N 1
ATOM 2558 C CA . ILE B 1 165 ? 20.391 44.010 26.194 1.00 23.19 165 ILE B CA 1
ATOM 2559 C C . ILE B 1 165 ? 21.804 43.877 25.611 1.00 24.16 165 ILE B C 1
ATOM 2560 O O . ILE B 1 165 ? 22.011 43.968 24.395 1.00 23.96 165 ILE B O 1
ATOM 2565 N N . ALA B 1 166 ? 22.777 43.634 26.487 1.00 25.75 166 ALA B N 1
ATOM 2566 C CA . ALA B 1 166 ? 24.168 43.469 26.067 1.00 26.74 166 ALA B CA 1
ATOM 2567 C C . ALA B 1 166 ? 24.292 42.322 25.075 1.00 27.97 166 ALA B C 1
ATOM 2568 O O . ALA B 1 166 ? 24.915 42.492 24.025 1.00 30.24 166 ALA B O 1
ATOM 2570 N N . ALA B 1 167 ? 23.646 41.194 25.374 1.00 28.88 167 ALA B N 1
ATOM 2571 C CA . ALA B 1 167 ? 23.580 40.030 24.471 1.00 28.75 167 ALA B CA 1
ATOM 2572 C C . ALA B 1 167 ? 22.959 40.373 23.132 1.00 28.44 167 ALA B C 1
ATOM 2573 O O . ALA B 1 167 ? 23.511 40.055 22.113 1.00 28.17 167 ALA B O 1
ATOM 2575 N N . GLN B 1 168 ? 21.826 41.058 23.130 1.00 27.67 168 GLN B N 1
ATOM 2576 C CA . GLN B 1 168 ? 21.191 41.449 21.872 1.00 28.73 168 GLN B CA 1
ATOM 2577 C C . GLN B 1 168 ? 22.069 42.326 20.950 1.00 28.68 168 GLN B C 1
ATOM 2578 O O . GLN B 1 168 ? 22.083 42.143 19.750 1.00 29.91 168 GLN B O 1
ATOM 2584 N N . VAL B 1 169 ? 22.811 43.240 21.550 1.00 29.15 169 VAL B N 1
ATOM 2585 C CA . VAL B 1 169 ? 23.648 44.236 20.858 1.00 30.29 169 VAL B CA 1
ATOM 2586 C C . VAL B 1 169 ? 24.997 43.600 20.422 1.00 30.96 169 VAL B C 1
ATOM 2587 O O . VAL B 1 169 ? 25.742 44.149 19.608 1.00 31.97 169 VAL B O 1
ATOM 2591 N N . GLY B 1 170 ? 25.280 42.437 20.998 1.00 32.08 170 GLY B N 1
ATOM 2592 C CA . GLY B 1 170 ? 26.449 41.646 20.693 1.00 32.46 170 GLY B CA 1
ATOM 2593 C C . GLY B 1 170 ? 27.655 42.086 21.480 1.00 33.18 170 GLY B C 1
ATOM 2594 O O . GLY B 1 170 ? 28.741 42.044 20.949 1.00 33.86 170 GLY B O 1
ATOM 2595 N N . LEU B 1 171 ? 27.470 42.489 22.733 1.00 33.60 171 LEU B N 1
ATOM 2596 C CA . LEU B 1 171 ? 28.563 43.020 23.556 1.00 34.76 171 LEU B CA 1
ATOM 2597 C C . LEU B 1 171 ? 28.837 42.115 24.727 1.00 35.64 171 LEU B C 1
ATOM 2598 O O . LEU B 1 171 ? 27.931 41.469 25.236 1.00 35.35 171 LEU B O 1
ATOM 2603 N N . THR B 1 172 ? 30.108 42.091 25.146 1.00 37.33 172 THR B N 1
ATOM 2604 C CA . THR B 1 172 ? 30.578 41.286 26.271 1.00 38.05 172 THR B CA 1
ATOM 2605 C C . THR B 1 172 ? 30.590 42.130 27.521 1.00 37.97 172 THR B C 1
ATOM 2606 O O . THR B 1 172 ? 31.220 43.168 27.571 1.00 37.37 172 THR B O 1
ATOM 2610 N N . LEU B 1 173 ? 29.900 41.673 28.541 1.00 38.83 173 LEU B N 1
ATOM 2611 C CA . LEU B 1 173 ? 29.892 42.376 29.798 1.00 40.21 173 LEU B CA 1
ATOM 2612 C C . LEU B 1 173 ? 31.040 41.947 30.731 1.00 41.76 173 LEU B C 1
ATOM 2613 O O . LEU B 1 173 ? 31.470 40.807 30.706 1.00 42.65 173 LEU B O 1
ATOM 2618 N N . ALA B 1 174 ? 31.536 42.887 31.532 1.00 43.49 174 ALA B N 1
ATOM 2619 C CA . ALA B 1 174 ? 32.436 42.599 32.638 1.00 44.84 174 ALA B CA 1
ATOM 2620 C C . ALA B 1 174 ? 31.608 41.955 33.759 1.00 46.78 174 ALA B C 1
ATOM 2621 O O . ALA B 1 174 ? 30.387 42.091 33.773 1.00 47.28 174 ALA B O 1
ATOM 2623 N N . PRO B 1 175 ? 32.245 41.193 34.657 1.00 48.79 175 PRO B N 1
ATOM 2624 C CA . PRO B 1 175 ? 31.589 40.650 35.860 1.00 49.94 175 PRO B CA 1
ATOM 2625 C C . PRO B 1 175 ? 30.872 41.607 36.833 1.00 51.13 175 PRO B C 1
ATOM 2626 O O . PRO B 1 175 ? 31.315 42.749 37.048 1.00 51.78 175 PRO B O 1
ATOM 2630 N N . PRO B 1 176 ? 29.766 41.130 37.433 1.00 52.18 176 PRO B N 1
ATOM 2631 C CA . PRO B 1 176 ? 28.980 41.873 38.429 1.00 52.90 176 PRO B CA 1
ATOM 2632 C C . PRO B 1 176 ? 29.554 41.805 39.854 1.00 53.35 176 PRO B C 1
ATOM 2633 O O . PRO B 1 176 ? 30.749 42.035 40.053 1.00 54.08 176 PRO B O 1
#

Solvent-accessible surface area: 17307 Å² total

Nearest PDB structures (foldseek):
  2vli-assembly1_A-2  TM=1.004E+00  e=1.075E-30  Deinococcus radiodurans R1 = ATCC 13939 = DSM 20539
  2vli-assembly2_B-2  TM=9.743E-01  e=8.590E-27  Deinococcus radiodurans R1 = ATCC 13939 = DSM 20539
  2yvu-assembly1_B  TM=5.985E-01  e=1.978E-03  Aeropyrum pernix K1
  4gp6-assembly1_B-2  TM=5.172E-01  e=9.450E-04  Acetivibrio thermocellus ATCC 27405
  2ofx-assembly1_B  TM=5.974E-01  e=2.320E-02  Homo sapiens

InterPro domains:
  IPR027417 P-loop containing nucleoside triphosphate hydrolase [G3DSA:3.40.50.300] (2-184)
  IPR027417 P-loop containing nucleoside triphosphate hydrolase [SSF52540] (4-171)

Organism: Deinococcus radiodurans (strain ATCC 13939 / DSM 20539 / JCM 16871 / CCUG 27074 / LMG 4051 / NBRC 15346 / NCIMB 9279 / VKM B-1422 / R1) (NCBI:txid243230)

Radius of gyration: 21.81 Å; Cα contacts (8 Å, |Δi|>4): 509; chains: 2; bounding box: 44×79×55 Å

Sequence (329 aa):
SPIIWINGPFTHTAHTLHERLPGSFVFEPEEGQALRKLTPGFSGDPQEHPWIPLLDALQYASREAAGPLIVPVSISDTARHRRLSGLKDRGLSVHHFTLIAPLNVVLERLRRDVNVGTVEDRLNELRGEQFQTHIDTAGLGTQQVAEQIAAQVGLTLAPPRSPIIWINGPFGVGKTHTAHTLHERLPGSFVFEPEEGQALRKLTPGFSGDPQEHPWIPLLDALQYASREAAGPLIVPVSISDTARHRRLSGLKDRGLSVHHFTLIAPLNVVLERLRRRDGQPQVNVGTVEDRRLNELRGEQFQTHIDTAGLGTQQVAEQIAAQVGLTLAPP

B-factor: mean 26.51, std 10.22, range [2.94, 69.23]

Foldseek 3Di:
DAEAEEEEQADVLLVLLPVWWPQEDEDELVVLVVVQVVDPPDDDRSVPPVSLLVLVVVLVCVVVGPTYYYYYDYDQDLVSLVSVVSCVVSVHDHNAEYEQEDLVVRVVSVVVVDDSVVSVVSSVSCPDPSRPPYDYQVPHDSNRSNVVSCVVVVHDTHDD/DAAEAEEAEAVPQLQVLLLVLLVVFWPQEDEDELVVLVVQQVVDPPDDDRSCPDVSLLVCVVVLVVSVVGPHYYYYGHHDLDLVVLVSVVSCVVSVHDHNYEYEQEDLVSSQCSCCPPNHDDDDSVVVVVSSVSCPDPSNPPYDHQVPHDSNRVSVVSCVVVPHDTHDD

Secondary structure (DSSP, 8-state):
--EEEEE----HHHHHHHHHSTT-EE--TT--HHHHHTSTT--S-GGG-------HHHHHHHHH-SS-EEEEE----HHHHHH--HHHHTT---EEEEEE--HHHHHHHHHT---HHHHHHHHHHHTSGGGPSEEE-TT--HHHHHHHHHHHHT-PPPP-/---EEEEE-GGGSSHHHHHHHHHHHSTT-EE--TT--HHHHHHSTT--S-GGG-------HHHHHHHHH-SS-EEEEE----HHHHHH--HHHHTT--EEEEEEE--HHHHHHHHTGGGPPP--HHHHHHHHHHHTSGGGPSEEE-TT--HHHHHHHHHHHHT-PPPP-